Protein AF-A0A834SBV9-F1 (afdb_monomer_lite)

pLDDT: mean 75.1, std 13.56, range [33.91, 93.62]

Foldseek 3Di:
DDDPDDDFDWDWPDPDDPPIDIDTDDDPDPPDDPPPCPPVVVVVVVVVVVVVVVVVVVVVCVVFFQADPPPPDDDVVCVVVVVSVQRHGFTPVVLVVLLDQAACDDDPVDPHDHDVVLNVVLVVLLVVLVCVQVCQPPPDDQVNQQVVPDPDPVDGDDDGDHRDDDPVVSVVVSSVVSSVVSNVVVLPDDDDGDHGDDPDD

Organism: NCBI:txid45151

Structure (mmCIF, N/CA/C/O backbone):
data_AF-A0A834SBV9-F1
#
_entry.id   AF-A0A834SBV9-F1
#
loop_
_atom_site.group_PDB
_atom_site.id
_atom_site.type_symbol
_atom_site.label_atom_id
_atom_site.label_alt_id
_atom_site.label_comp_id
_atom_site.label_asym_id
_atom_site.label_entity_id
_atom_site.label_seq_id
_atom_site.pdbx_PDB_ins_code
_atom_site.Cartn_x
_atom_site.Cartn_y
_atom_site.Cartn_z
_atom_site.occupancy
_atom_site.B_iso_or_equiv
_atom_site.auth_seq_id
_atom_site.auth_comp_id
_atom_site.auth_asym_id
_atom_site.auth_atom_id
_atom_site.pdbx_PDB_model_num
ATOM 1 N N . MET A 1 1 ? 62.777 20.280 -74.387 1.00 42.94 1 MET A N 1
ATOM 2 C CA . MET A 1 1 ? 62.418 21.458 -73.569 1.00 42.94 1 MET A CA 1
ATOM 3 C C . MET A 1 1 ? 61.405 21.004 -72.540 1.00 42.94 1 MET A C 1
ATOM 5 O O . MET A 1 1 ? 60.276 20.708 -72.912 1.00 42.94 1 MET A O 1
ATOM 9 N N . GLU A 1 2 ? 61.820 20.873 -71.286 1.00 49.94 2 GLU A N 1
ATOM 10 C CA . GLU A 1 2 ? 60.914 20.501 -70.199 1.00 49.94 2 GLU A CA 1
ATOM 11 C C . GLU A 1 2 ? 60.087 21.721 -69.785 1.00 49.94 2 GLU A C 1
ATOM 13 O O . GLU A 1 2 ? 60.602 22.833 -69.662 1.00 49.94 2 GLU A O 1
ATOM 18 N N . LYS A 1 3 ? 58.777 21.529 -69.627 1.00 53.00 3 LYS A N 1
ATOM 19 C CA . LYS A 1 3 ? 57.861 22.601 -69.238 1.00 53.00 3 LYS A CA 1
ATOM 20 C C . LYS A 1 3 ? 57.946 22.798 -67.727 1.00 53.00 3 LYS A C 1
ATOM 22 O O . LYS A 1 3 ? 57.478 21.952 -66.976 1.00 53.00 3 LYS A O 1
ATOM 27 N N . GLY A 1 4 ? 58.501 23.929 -67.292 1.00 61.34 4 GLY A N 1
ATOM 28 C CA . GLY A 1 4 ? 58.656 24.299 -65.877 1.00 61.34 4 GLY A CA 1
ATOM 29 C C . GLY A 1 4 ? 57.354 24.659 -65.146 1.00 61.34 4 GLY A C 1
ATOM 30 O O . GLY A 1 4 ? 57.348 25.595 -64.354 1.00 61.34 4 GLY A O 1
ATOM 31 N N . TYR A 1 5 ? 56.242 23.976 -65.432 1.00 73.81 5 TYR A N 1
ATOM 32 C CA . TYR A 1 5 ? 54.956 24.175 -64.764 1.00 73.81 5 TYR A CA 1
ATOM 33 C C . TYR A 1 5 ? 54.197 22.849 -64.612 1.00 73.81 5 TYR A C 1
ATOM 35 O O . TYR A 1 5 ? 54.177 22.018 -65.520 1.00 73.81 5 TYR A O 1
ATOM 43 N N . ARG A 1 6 ? 53.541 22.662 -63.461 1.00 72.44 6 ARG A N 1
ATOM 44 C CA . ARG A 1 6 ? 52.694 21.498 -63.163 1.00 72.44 6 ARG A CA 1
ATOM 45 C C . ARG A 1 6 ? 51.227 21.865 -63.390 1.00 72.44 6 ARG A C 1
ATOM 47 O O . ARG A 1 6 ? 50.738 22.812 -62.782 1.00 72.44 6 ARG A O 1
ATOM 54 N N . LEU A 1 7 ? 50.526 21.110 -64.234 1.00 74.62 7 LEU A N 1
ATOM 55 C CA . LEU A 1 7 ? 49.063 21.173 -64.313 1.00 74.62 7 LEU A CA 1
ATOM 56 C C . LEU A 1 7 ? 48.455 20.550 -63.050 1.00 74.62 7 LEU A C 1
ATOM 58 O O . LEU A 1 7 ? 48.886 19.485 -62.606 1.00 74.62 7 LEU A O 1
ATOM 62 N N . VAL A 1 8 ? 47.469 21.232 -62.472 1.00 78.88 8 VAL A N 1
ATOM 63 C CA . VAL A 1 8 ? 46.745 20.817 -61.266 1.00 78.88 8 VAL A CA 1
ATOM 64 C C . VAL A 1 8 ? 45.257 21.119 -61.438 1.00 78.88 8 VAL A C 1
ATOM 66 O O . VAL A 1 8 ? 44.897 22.120 -62.059 1.00 78.88 8 VAL A O 1
ATOM 69 N N . HIS A 1 9 ? 44.395 20.267 -60.886 1.00 78.62 9 HIS A N 1
ATOM 70 C CA . HIS A 1 9 ? 42.965 20.551 -60.788 1.00 78.62 9 HIS A CA 1
ATOM 71 C C . HIS A 1 9 ? 42.714 21.410 -59.547 1.00 78.62 9 HIS A C 1
ATOM 73 O O . HIS A 1 9 ? 43.270 21.143 -58.483 1.00 78.62 9 HIS A O 1
ATOM 79 N N . CYS A 1 10 ? 41.884 22.444 -59.679 1.00 80.69 10 CYS A N 1
ATOM 80 C CA . CYS A 1 10 ? 41.578 23.379 -58.600 1.00 80.69 10 CYS A CA 1
ATOM 81 C C . CYS A 1 10 ? 40.072 23.612 -58.494 1.00 80.69 10 CYS A C 1
ATOM 83 O O . CYS A 1 10 ? 39.385 23.729 -59.509 1.00 80.69 10 CYS A O 1
ATOM 85 N N . GLN 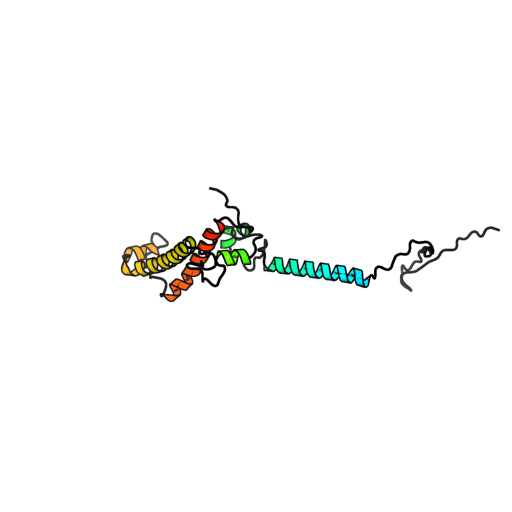A 1 11 ? 39.578 23.765 -57.268 1.00 80.00 11 GLN A N 1
ATOM 86 C CA . GLN A 1 11 ? 38.191 24.134 -56.983 1.00 80.00 11 GLN A CA 1
ATOM 87 C C . GLN A 1 11 ? 38.154 25.331 -56.023 1.00 80.00 11 GLN A C 1
ATOM 89 O O . GLN A 1 11 ? 39.165 25.713 -55.430 1.00 80.00 11 GLN A O 1
ATOM 94 N N . ARG A 1 12 ? 36.986 25.970 -55.906 1.00 80.31 12 ARG A N 1
ATOM 95 C CA . ARG A 1 12 ? 36.752 27.131 -55.043 1.00 80.31 12 ARG A CA 1
ATOM 96 C C . ARG A 1 12 ? 35.377 27.016 -54.393 1.00 80.31 12 ARG A C 1
ATOM 98 O O . ARG A 1 12 ? 34.381 26.908 -55.098 1.00 80.31 12 ARG A O 1
ATOM 105 N N . LEU A 1 13 ? 35.336 27.082 -53.061 1.00 70.56 13 LEU A N 1
ATOM 106 C CA . LEU A 1 13 ? 34.114 26.899 -52.262 1.00 70.56 13 LEU A CA 1
ATOM 107 C C . LEU A 1 13 ? 33.115 28.063 -52.377 1.00 70.56 13 LEU A C 1
ATOM 109 O O . LEU A 1 13 ? 31.910 27.845 -52.315 1.00 70.56 13 LEU A O 1
ATOM 113 N N . PHE A 1 14 ? 33.595 29.297 -52.564 1.00 75.12 14 PHE A N 1
ATOM 114 C CA . PHE A 1 14 ? 32.750 30.496 -52.612 1.00 75.12 14 PHE A CA 1
ATOM 115 C C . PHE A 1 14 ? 32.987 31.296 -53.898 1.00 75.12 14 PHE A C 1
ATOM 117 O O . PHE A 1 14 ? 34.112 31.708 -54.181 1.00 75.12 14 PHE A O 1
ATOM 124 N N . GLY A 1 15 ? 31.923 31.548 -54.669 1.00 68.19 15 GLY A N 1
ATOM 125 C CA . GLY A 1 15 ? 32.014 32.188 -55.989 1.00 68.19 15 GLY A CA 1
ATOM 126 C C . GLY A 1 15 ? 32.549 33.629 -55.979 1.00 68.19 15 GLY A C 1
ATOM 127 O O . GLY A 1 15 ? 33.299 34.006 -56.883 1.00 68.19 15 GLY A O 1
ATOM 128 N N . SER A 1 16 ? 32.209 34.425 -54.960 1.00 61.00 16 SER A N 1
ATOM 129 C CA . SER A 1 16 ? 32.684 35.812 -54.814 1.00 61.00 16 SER A CA 1
ATOM 130 C C . SER A 1 16 ? 32.455 36.379 -53.402 1.00 61.00 16 SER A C 1
ATOM 132 O O . SER A 1 16 ? 31.452 37.034 -53.132 1.00 61.00 16 SER A O 1
ATOM 134 N N . ARG A 1 17 ? 33.411 36.171 -52.485 1.00 66.69 17 ARG A N 1
ATOM 135 C CA . ARG A 1 17 ? 33.539 36.931 -51.221 1.00 66.69 17 ARG A CA 1
ATOM 136 C C . ARG A 1 17 ? 35.013 37.084 -50.839 1.00 66.69 17 ARG A C 1
ATOM 138 O O . ARG A 1 17 ? 35.860 36.328 -51.315 1.00 66.69 17 ARG A O 1
ATOM 145 N N . HIS A 1 18 ? 35.316 38.060 -49.982 1.00 61.50 18 HIS A N 1
ATOM 146 C CA . HIS A 1 18 ? 36.656 38.228 -49.414 1.00 61.50 18 HIS A CA 1
ATOM 147 C C . HIS A 1 18 ? 37.067 36.938 -48.681 1.00 61.50 18 HIS A C 1
ATOM 149 O O . HIS A 1 18 ? 36.269 36.386 -47.927 1.00 61.50 18 HIS A O 1
ATOM 155 N N . GLY A 1 19 ? 38.270 36.427 -48.957 1.00 66.19 19 GLY A N 1
ATOM 156 C CA . GLY A 1 19 ? 38.726 35.117 -48.474 1.00 66.19 19 GLY A CA 1
ATOM 157 C C . GLY A 1 19 ? 38.455 33.924 -49.406 1.00 66.19 19 GLY A C 1
ATOM 158 O O . GLY A 1 19 ? 38.874 32.818 -49.079 1.00 66.19 19 GLY A O 1
ATOM 159 N N . SER A 1 20 ? 37.821 34.092 -50.579 1.00 75.75 20 SER A N 1
ATOM 160 C CA . SER A 1 20 ? 37.733 32.986 -51.550 1.00 75.75 20 SER A CA 1
ATOM 161 C C . SER A 1 20 ? 39.110 32.676 -52.148 1.00 75.75 20 SER A C 1
ATOM 163 O O . SER A 1 20 ? 39.666 33.506 -52.869 1.00 75.75 20 SER A O 1
ATOM 165 N N . GLN A 1 21 ? 39.631 31.477 -51.899 1.00 76.44 21 GLN A N 1
ATOM 166 C CA . GLN A 1 21 ? 40.878 30.979 -52.483 1.00 76.44 21 GLN A CA 1
ATOM 167 C C . GLN A 1 21 ? 40.620 29.698 -53.285 1.00 76.44 21 GLN A C 1
ATOM 169 O O . GLN A 1 21 ? 39.645 28.982 -53.041 1.00 76.44 21 GLN A O 1
ATOM 174 N N . TYR A 1 22 ? 41.485 29.435 -54.264 1.00 81.94 22 TYR A N 1
ATOM 175 C CA . TYR A 1 22 ? 41.537 28.150 -54.955 1.00 81.94 22 TYR A CA 1
ATOM 176 C C . TYR A 1 22 ? 42.427 27.198 -54.164 1.00 81.94 22 TYR A C 1
ATOM 178 O O . TYR A 1 22 ? 43.517 27.585 -53.745 1.00 81.94 22 TYR A O 1
ATOM 186 N N . PHE A 1 23 ? 41.985 25.956 -54.006 1.00 82.69 23 PHE A N 1
ATOM 187 C CA . PHE A 1 23 ? 42.803 24.870 -53.475 1.00 82.69 23 PHE A CA 1
ATOM 188 C C . PHE A 1 23 ? 42.901 23.753 -54.510 1.00 82.69 23 PHE A C 1
ATOM 190 O O . PHE A 1 23 ? 42.002 23.569 -55.337 1.00 82.69 23 PHE A O 1
ATOM 197 N N . GLN A 1 24 ? 44.022 23.035 -54.473 1.00 82.75 24 GLN A N 1
ATOM 198 C CA . GLN A 1 24 ? 44.257 21.894 -55.342 1.00 82.75 24 GLN A CA 1
ATOM 199 C C . GLN A 1 24 ? 43.367 20.725 -54.909 1.00 82.75 24 GLN A C 1
ATOM 201 O O . GLN A 1 24 ? 43.323 20.374 -53.732 1.00 82.75 24 GLN A O 1
ATOM 206 N N . VAL A 1 25 ? 42.699 20.110 -55.878 1.00 80.62 25 VAL A N 1
ATOM 207 C CA . VAL A 1 25 ? 41.914 18.886 -55.706 1.00 80.62 25 VAL A CA 1
ATOM 208 C C . VAL A 1 25 ? 42.633 17.771 -56.461 1.00 80.62 25 VAL A C 1
ATOM 210 O O . VAL A 1 25 ? 43.198 18.005 -57.533 1.00 80.62 25 VAL A O 1
ATOM 213 N N . GLN A 1 26 ? 42.664 16.568 -55.895 1.00 76.44 26 GLN A N 1
ATOM 214 C CA . GLN A 1 26 ? 43.113 15.392 -56.639 1.00 76.44 26 GLN A CA 1
ATOM 215 C C . GLN A 1 26 ? 42.034 15.035 -57.677 1.00 76.44 26 GLN A C 1
ATOM 217 O O . GLN A 1 26 ? 40.848 15.125 -57.351 1.00 76.44 26 GLN A O 1
ATOM 222 N N . PRO A 1 27 ? 42.393 14.675 -58.923 1.00 66.31 27 PRO A N 1
ATOM 223 C CA . PRO A 1 27 ? 41.423 14.037 -59.805 1.00 66.31 27 PRO A CA 1
ATOM 224 C C . PRO A 1 27 ? 40.925 12.745 -59.130 1.00 66.31 27 PRO A C 1
ATOM 226 O O . PRO A 1 27 ? 41.691 12.141 -58.376 1.00 66.31 27 PRO A O 1
ATOM 229 N N . PRO A 1 28 ? 39.671 12.321 -59.356 1.00 59.66 28 PRO A N 1
ATOM 230 C CA . PRO A 1 28 ? 39.250 10.992 -58.932 1.00 59.66 28 PRO A CA 1
ATOM 231 C C . PRO A 1 28 ? 40.127 9.954 -59.644 1.00 59.66 28 PRO A C 1
ATOM 233 O O . PRO A 1 28 ? 40.214 9.976 -60.872 1.00 59.66 28 PRO A O 1
ATOM 236 N N . ASP A 1 29 ? 40.792 9.082 -58.884 1.00 54.03 29 ASP A N 1
ATOM 237 C CA . ASP A 1 29 ? 41.472 7.915 -59.451 1.00 54.03 29 ASP A CA 1
ATOM 238 C C . ASP A 1 29 ? 40.415 6.997 -60.079 1.00 54.03 29 ASP A C 1
ATOM 240 O O . ASP A 1 29 ? 39.491 6.557 -59.392 1.00 54.03 29 ASP A O 1
ATOM 244 N N . GLU A 1 30 ? 40.563 6.679 -61.368 1.00 53.78 30 GLU A N 1
ATOM 245 C CA . GLU A 1 30 ? 39.695 5.707 -62.055 1.00 53.78 30 GLU A CA 1
ATOM 246 C C . GLU A 1 30 ? 39.916 4.262 -61.550 1.00 53.78 30 GLU A C 1
ATOM 248 O O . GLU A 1 30 ? 39.075 3.403 -61.793 1.00 53.78 30 GLU A O 1
ATOM 253 N N . ASP A 1 31 ? 40.993 4.022 -60.787 1.00 52.06 31 ASP A N 1
ATOM 254 C CA . ASP A 1 31 ? 41.358 2.744 -60.147 1.00 52.06 31 ASP A CA 1
ATOM 255 C C . ASP A 1 31 ? 41.267 2.784 -58.599 1.00 52.06 31 ASP A C 1
ATOM 257 O O . ASP A 1 31 ? 41.906 1.999 -57.891 1.00 52.06 31 ASP A O 1
ATOM 261 N N . GLY A 1 32 ? 40.468 3.695 -58.030 1.00 50.03 32 GLY A N 1
ATOM 262 C CA . GLY A 1 32 ? 40.044 3.565 -56.631 1.00 50.03 32 GLY A CA 1
ATOM 263 C C . GLY A 1 32 ? 39.156 2.321 -56.451 1.00 50.03 32 GLY A C 1
ATOM 264 O O . GLY A 1 32 ? 38.391 2.002 -57.362 1.00 50.03 32 GLY A O 1
ATOM 265 N N . PRO A 1 33 ? 39.202 1.603 -55.307 1.00 46.59 33 PRO A N 1
ATOM 266 C CA . PRO A 1 33 ? 38.270 0.505 -55.073 1.00 46.59 33 PRO A CA 1
ATOM 267 C C . PRO A 1 33 ? 36.847 1.052 -55.151 1.00 46.59 33 PRO A C 1
ATOM 269 O O . PRO A 1 33 ? 36.522 1.992 -54.422 1.00 46.59 33 PRO A O 1
ATOM 272 N N . ASP A 1 34 ? 36.037 0.472 -56.042 1.00 42.84 34 ASP A N 1
ATOM 273 C CA . ASP A 1 34 ? 34.656 0.884 -56.282 1.00 42.84 34 ASP A CA 1
ATOM 274 C C . ASP A 1 34 ? 33.936 1.007 -54.938 1.00 42.84 34 ASP A C 1
ATOM 276 O O . ASP A 1 34 ? 33.729 0.015 -54.225 1.00 42.84 34 ASP A O 1
ATOM 280 N N . VAL A 1 35 ? 33.632 2.249 -54.546 1.00 46.06 35 VAL A N 1
ATOM 281 C CA . VAL A 1 35 ? 32.869 2.526 -53.334 1.00 46.06 35 VAL A CA 1
ATOM 282 C C . VAL A 1 35 ? 31.447 2.145 -53.678 1.00 46.06 35 VAL A C 1
ATOM 284 O O . VAL A 1 35 ? 30.651 2.997 -54.074 1.00 46.06 35 VAL A O 1
ATOM 287 N N . VAL A 1 36 ? 31.172 0.841 -53.545 1.00 46.59 36 VAL A N 1
ATOM 288 C CA . VAL A 1 36 ? 29.853 0.237 -53.705 1.00 46.59 36 VAL A CA 1
ATOM 289 C C . VAL A 1 36 ? 28.869 1.193 -53.050 1.00 46.59 36 VAL A C 1
ATOM 291 O O . VAL A 1 36 ? 28.999 1.421 -51.840 1.00 46.59 36 VAL A O 1
ATOM 294 N N . PRO A 1 37 ? 27.926 1.781 -53.809 1.00 45.34 37 PRO A N 1
ATOM 295 C CA . PRO A 1 37 ? 26.945 2.679 -53.240 1.00 45.34 37 PRO A CA 1
ATOM 296 C C . PRO A 1 37 ? 26.017 1.867 -52.338 1.00 45.34 37 PRO A C 1
ATOM 298 O O . PRO A 1 37 ? 24.939 1.434 -52.738 1.00 45.34 37 PRO A O 1
ATOM 301 N N . VAL A 1 38 ? 26.447 1.656 -51.091 1.00 55.53 38 VAL A N 1
ATOM 302 C CA . VAL A 1 38 ? 25.540 1.439 -49.975 1.00 55.53 38 VAL A CA 1
ATOM 303 C C . VAL A 1 38 ? 24.660 2.670 -50.004 1.00 55.53 38 VAL A C 1
ATOM 305 O O . VAL A 1 38 ? 25.137 3.765 -49.699 1.00 55.53 38 VAL A O 1
ATOM 308 N N . ASP A 1 39 ? 23.429 2.493 -50.484 1.00 62.41 39 ASP A N 1
ATOM 309 C CA . ASP A 1 39 ? 22.482 3.580 -50.671 1.00 62.41 39 ASP A CA 1
ATOM 310 C C . ASP A 1 39 ? 22.439 4.390 -49.377 1.00 62.41 39 ASP A C 1
ATOM 312 O O . ASP A 1 39 ? 21.986 3.910 -48.333 1.00 62.41 39 ASP A O 1
ATOM 316 N N . GLY A 1 40 ? 22.987 5.606 -49.443 1.00 57.06 40 GLY A N 1
ATOM 317 C CA . GLY A 1 40 ? 23.152 6.444 -48.269 1.00 57.06 40 GLY A CA 1
ATOM 318 C C . GLY A 1 40 ? 21.803 6.690 -47.611 1.00 57.06 40 GLY A C 1
ATOM 319 O O . GLY A 1 40 ? 21.718 6.675 -46.388 1.00 57.06 40 GLY A O 1
ATOM 320 N N . ALA A 1 41 ? 20.734 6.823 -48.404 1.00 57.66 41 ALA A N 1
ATOM 321 C CA . ALA A 1 41 ? 19.385 6.975 -47.882 1.00 57.66 41 ALA A CA 1
ATOM 322 C C . ALA A 1 41 ? 18.928 5.722 -47.117 1.00 57.66 41 ALA A C 1
ATOM 324 O O . ALA A 1 41 ? 18.372 5.861 -46.030 1.00 57.66 41 ALA A O 1
ATOM 325 N N . ALA A 1 42 ? 19.215 4.515 -47.613 1.00 65.81 42 ALA A N 1
ATOM 326 C CA . ALA A 1 42 ? 18.898 3.266 -46.919 1.00 65.81 42 ALA A CA 1
ATOM 327 C C . ALA A 1 42 ? 19.713 3.081 -45.623 1.00 65.81 42 ALA A C 1
ATOM 329 O O . ALA A 1 42 ? 19.152 2.687 -44.600 1.00 65.81 42 ALA A O 1
ATOM 330 N N . ALA A 1 43 ? 21.008 3.413 -45.628 1.00 61.34 43 ALA A N 1
ATOM 331 C CA . ALA A 1 43 ? 21.844 3.372 -44.425 1.00 61.34 43 ALA A CA 1
ATOM 332 C C . ALA A 1 43 ? 21.382 4.397 -43.371 1.00 61.34 43 ALA A C 1
ATOM 334 O O . ALA A 1 43 ? 21.204 4.049 -42.202 1.00 61.34 43 ALA A O 1
ATOM 335 N N . TRP A 1 44 ? 21.109 5.641 -43.780 1.00 47.97 44 TRP A N 1
ATOM 336 C CA . TRP A 1 44 ? 20.564 6.673 -42.893 1.00 47.97 44 TRP A CA 1
ATOM 337 C C . TRP A 1 44 ? 19.152 6.334 -42.394 1.00 47.97 44 TRP A C 1
ATOM 339 O O . TRP A 1 44 ? 18.844 6.621 -41.239 1.00 47.97 44 TRP A O 1
ATOM 349 N N . ALA A 1 45 ? 18.316 5.675 -43.203 1.00 65.75 45 ALA A N 1
ATOM 350 C CA . ALA A 1 45 ? 17.001 5.196 -42.780 1.00 65.75 45 ALA A CA 1
ATOM 351 C C . ALA A 1 45 ? 17.104 4.099 -41.708 1.00 65.75 45 ALA A C 1
ATOM 353 O O . ALA A 1 45 ? 16.410 4.179 -40.699 1.00 65.75 45 ALA A O 1
ATOM 354 N N . GLN A 1 46 ? 18.007 3.124 -41.870 1.00 68.19 46 GLN A N 1
ATOM 355 C CA . GLN A 1 46 ? 18.239 2.076 -40.865 1.00 68.19 46 GLN A CA 1
ATOM 356 C C . GLN A 1 46 ? 18.769 2.653 -39.545 1.00 68.19 46 GLN A C 1
ATOM 358 O O . GLN A 1 46 ? 18.278 2.286 -38.477 1.00 68.19 46 GLN A O 1
ATOM 363 N N . VAL A 1 47 ? 19.720 3.593 -39.604 1.00 65.12 47 VAL A N 1
ATOM 364 C CA . VAL A 1 47 ? 20.212 4.314 -38.415 1.00 65.12 47 VAL A CA 1
ATOM 365 C C . VAL A 1 47 ? 19.082 5.117 -37.762 1.00 65.12 47 VAL A C 1
ATOM 367 O O . VAL A 1 47 ? 18.917 5.059 -36.545 1.00 65.12 47 VAL A O 1
ATOM 370 N N . GLY A 1 48 ? 18.260 5.811 -38.554 1.00 58.25 48 GLY A N 1
ATOM 371 C CA . GLY A 1 48 ? 17.096 6.552 -38.071 1.00 58.25 48 GLY A CA 1
ATOM 372 C C . GLY A 1 48 ? 16.052 5.662 -37.390 1.00 58.25 48 GLY A C 1
ATOM 373 O O . GLY A 1 48 ? 15.546 6.020 -36.331 1.00 58.25 48 GLY A O 1
ATOM 374 N N . GLU A 1 49 ? 15.769 4.479 -37.940 1.00 74.12 49 GLU A N 1
ATOM 375 C CA . GLU A 1 49 ? 14.819 3.521 -37.366 1.00 74.12 49 GLU A CA 1
ATOM 376 C C . GLU A 1 49 ? 15.348 2.883 -36.071 1.00 74.12 49 GLU A C 1
ATOM 378 O O . GLU A 1 49 ? 14.612 2.770 -35.090 1.00 74.12 49 GLU A O 1
ATOM 383 N N . GLN A 1 50 ? 16.633 2.512 -36.027 1.00 69.50 50 GLN A N 1
ATOM 384 C CA . GLN A 1 50 ? 17.286 2.023 -34.806 1.00 69.50 50 GLN A CA 1
ATOM 385 C C . GLN A 1 50 ? 17.291 3.091 -33.709 1.00 69.50 50 GLN A C 1
ATOM 387 O O . GLN A 1 50 ? 16.983 2.796 -32.556 1.00 69.50 50 GLN A O 1
ATOM 392 N N . MET A 1 51 ? 17.584 4.340 -34.073 1.00 56.47 51 MET A N 1
ATOM 393 C CA . MET A 1 51 ? 17.577 5.469 -33.152 1.00 56.47 51 MET A CA 1
ATOM 394 C C . MET A 1 51 ? 16.155 5.779 -32.667 1.00 56.47 51 MET A C 1
ATOM 396 O O . MET A 1 51 ? 15.964 5.972 -31.473 1.00 56.47 51 MET A O 1
ATOM 400 N N . ALA A 1 52 ? 15.138 5.732 -33.534 1.00 66.25 52 ALA A N 1
ATOM 401 C CA . ALA A 1 52 ? 13.735 5.883 -33.143 1.00 66.25 52 ALA A CA 1
ATOM 402 C C . ALA A 1 52 ? 13.264 4.772 -32.186 1.00 66.25 52 ALA A C 1
ATOM 404 O O . ALA A 1 52 ? 12.591 5.067 -31.201 1.00 66.25 52 ALA A O 1
ATOM 405 N N . LYS A 1 53 ? 13.660 3.514 -32.424 1.00 74.44 53 LYS A N 1
ATOM 406 C CA . LYS A 1 53 ? 13.407 2.389 -31.506 1.00 74.44 53 LYS A CA 1
ATOM 407 C C . LYS A 1 53 ? 14.099 2.596 -30.157 1.00 74.44 53 LYS A C 1
ATOM 409 O O . LYS A 1 53 ? 13.447 2.493 -29.124 1.00 74.44 53 LYS A O 1
ATOM 414 N N . ALA A 1 54 ? 15.374 2.987 -30.159 1.00 65.44 54 ALA A N 1
ATOM 415 C CA . ALA A 1 54 ? 16.108 3.308 -28.936 1.00 65.44 54 ALA A CA 1
ATOM 416 C C . ALA A 1 54 ? 15.464 4.470 -28.157 1.00 65.44 54 ALA A C 1
ATOM 418 O O . ALA A 1 54 ? 15.336 4.380 -26.940 1.00 65.44 54 ALA A O 1
ATOM 419 N N . TRP A 1 55 ? 14.993 5.521 -28.837 1.00 52.66 55 TRP A N 1
ATOM 420 C CA . TRP A 1 55 ? 14.246 6.617 -28.210 1.00 52.66 55 TRP A CA 1
ATOM 421 C C . TRP A 1 55 ? 12.906 6.155 -27.631 1.00 52.66 55 TRP A C 1
ATOM 423 O O . TRP A 1 55 ? 12.589 6.529 -26.509 1.00 52.66 55 TRP A O 1
ATOM 433 N N . GLN A 1 56 ? 12.146 5.306 -28.331 1.00 68.31 56 GLN A N 1
ATOM 434 C CA . GLN A 1 56 ? 10.905 4.723 -27.802 1.00 68.31 56 GLN A CA 1
ATOM 435 C C . GLN A 1 56 ? 11.149 3.823 -26.583 1.00 68.31 56 GLN A C 1
ATOM 437 O O . GLN A 1 56 ? 10.334 3.815 -25.664 1.00 68.31 56 GLN A O 1
ATOM 442 N N . ASP A 1 57 ? 12.256 3.082 -26.550 1.00 69.94 57 ASP A N 1
ATOM 443 C CA . ASP A 1 57 ? 12.631 2.260 -25.398 1.00 69.94 57 ASP A CA 1
ATOM 444 C C . ASP A 1 57 ? 13.150 3.109 -24.224 1.00 69.94 57 ASP A C 1
ATOM 446 O O . ASP A 1 57 ? 12.867 2.779 -23.074 1.00 69.94 57 ASP A O 1
ATOM 450 N N . ILE A 1 58 ? 13.855 4.218 -24.483 1.00 61.25 58 ILE A N 1
ATOM 451 C CA . ILE A 1 58 ? 14.248 5.204 -23.460 1.00 61.25 58 ILE A CA 1
ATOM 452 C C . ILE A 1 58 ? 13.010 5.892 -22.876 1.00 61.25 58 ILE A C 1
ATOM 454 O O . ILE A 1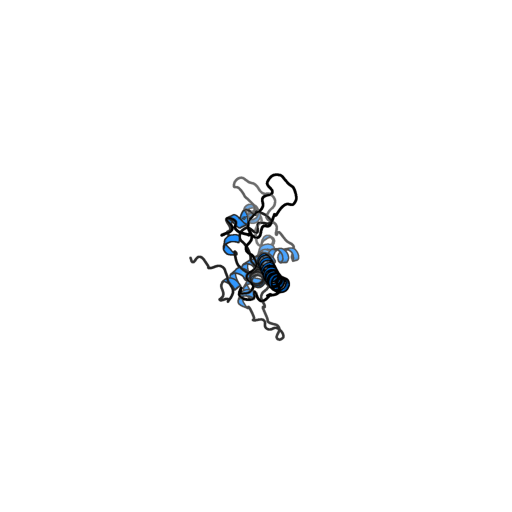 58 ? 12.879 5.950 -21.659 1.00 61.25 58 ILE A O 1
ATOM 458 N N . GLU A 1 59 ? 12.088 6.352 -23.721 1.00 58.91 59 GLU A N 1
ATOM 459 C CA . GLU A 1 59 ? 10.837 6.998 -23.313 1.00 58.91 59 GLU A CA 1
ATOM 460 C C . GLU A 1 59 ? 9.962 6.029 -22.503 1.00 58.91 59 GLU A C 1
ATOM 462 O O . GLU A 1 59 ? 9.488 6.363 -21.420 1.00 58.91 59 GLU A O 1
ATOM 467 N N . ARG A 1 60 ? 9.837 4.773 -22.956 1.00 65.94 60 ARG A N 1
ATOM 468 C CA . ARG A 1 60 ? 9.142 3.722 -22.202 1.00 65.94 60 ARG A CA 1
ATOM 469 C C . ARG A 1 60 ? 9.793 3.490 -20.841 1.00 65.94 60 ARG A C 1
ATOM 471 O O . ARG A 1 60 ? 9.077 3.471 -19.852 1.00 65.94 60 ARG A O 1
ATOM 478 N N . ARG A 1 61 ? 11.123 3.371 -20.766 1.00 59.59 61 ARG A N 1
ATOM 479 C CA . ARG A 1 61 ? 11.856 3.211 -19.493 1.00 59.59 61 ARG A CA 1
ATOM 480 C C . ARG A 1 61 ? 11.756 4.441 -18.591 1.00 59.59 61 ARG A C 1
ATOM 482 O O . ARG A 1 61 ? 11.723 4.289 -17.380 1.00 59.59 61 ARG A O 1
ATOM 489 N N . ALA A 1 62 ? 11.676 5.651 -19.138 1.00 58.53 62 ALA A N 1
ATOM 490 C CA . ALA A 1 62 ? 11.395 6.854 -18.353 1.00 58.53 62 ALA A CA 1
ATOM 491 C C . ALA A 1 62 ? 9.974 6.834 -17.762 1.00 58.53 62 ALA A C 1
ATOM 493 O O . ALA A 1 62 ? 9.758 7.329 -16.662 1.00 58.53 62 ALA A O 1
ATOM 494 N N . GLN A 1 63 ? 9.017 6.211 -18.456 1.00 61.91 63 GLN A N 1
ATOM 495 C CA . GLN A 1 63 ? 7.633 6.072 -18.000 1.00 61.91 63 GLN A CA 1
ATOM 496 C C . GLN A 1 63 ? 7.386 4.835 -17.111 1.00 61.91 63 GLN A C 1
ATOM 498 O O . GLN A 1 63 ? 6.457 4.867 -16.298 1.00 61.91 63 GLN A O 1
ATOM 503 N N . THR A 1 64 ? 8.179 3.758 -17.231 1.00 64.88 64 THR A N 1
ATOM 504 C CA . THR A 1 64 ? 8.026 2.512 -16.449 1.00 64.88 64 THR A CA 1
ATOM 505 C C . THR A 1 64 ? 9.010 2.371 -15.294 1.00 64.88 64 THR A C 1
ATOM 507 O O . THR A 1 64 ? 8.617 1.827 -14.268 1.00 64.88 64 THR A O 1
ATOM 510 N N . THR A 1 65 ? 10.242 2.864 -15.397 1.00 70.75 65 THR A N 1
ATOM 511 C CA . THR A 1 65 ? 11.283 2.694 -14.373 1.00 70.75 65 THR A CA 1
ATOM 512 C C . THR A 1 65 ? 11.396 3.945 -13.498 1.00 70.75 65 THR A C 1
ATOM 514 O O . THR A 1 65 ? 11.520 5.052 -14.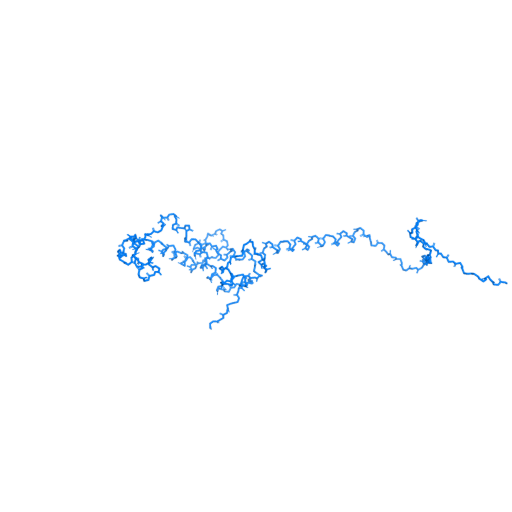015 1.00 70.75 65 THR A O 1
ATOM 517 N N . ILE A 1 66 ? 11.429 3.802 -12.168 1.00 66.44 66 ILE A N 1
ATOM 518 C CA . ILE A 1 66 ? 11.655 4.951 -11.266 1.00 66.44 66 ILE A CA 1
ATOM 519 C C . ILE A 1 66 ? 13.096 5.461 -11.410 1.00 66.44 66 ILE A C 1
ATOM 521 O O . ILE A 1 66 ? 14.047 4.728 -11.117 1.00 66.44 66 ILE A O 1
ATOM 525 N N . GLN A 1 67 ? 13.259 6.723 -11.817 1.00 64.06 67 GLN A N 1
ATOM 526 C CA . GLN A 1 67 ? 14.566 7.363 -11.996 1.00 64.06 67 GLN A CA 1
ATOM 527 C C . GLN A 1 67 ? 14.934 8.320 -10.854 1.00 64.06 67 GLN A C 1
ATOM 529 O O . GLN A 1 67 ? 14.085 8.869 -10.149 1.00 64.06 67 GLN A O 1
ATOM 534 N N . GLU A 1 68 ? 16.237 8.540 -10.678 1.00 57.19 68 GLU A N 1
ATOM 535 C CA . GLU A 1 68 ? 16.751 9.538 -9.744 1.00 57.19 68 GLU A CA 1
ATOM 536 C C . GLU A 1 68 ? 16.414 10.950 -10.250 1.00 57.19 68 GLU A C 1
ATOM 538 O O . GLU A 1 68 ? 16.834 11.352 -11.331 1.00 57.19 68 GLU A O 1
ATOM 543 N N . GLY A 1 69 ? 15.654 11.711 -9.458 1.00 57.00 69 GLY A N 1
ATOM 544 C CA . GLY A 1 69 ? 15.292 13.093 -9.790 1.00 57.00 69 GLY A CA 1
ATOM 545 C C . GLY A 1 69 ? 13.895 13.293 -10.381 1.00 57.00 69 GLY A C 1
ATOM 546 O O . GLY A 1 69 ? 13.558 14.434 -10.689 1.00 57.00 69 GLY A O 1
ATOM 547 N N . GLU A 1 70 ? 13.055 12.254 -10.462 1.00 56.19 70 GLU A N 1
ATOM 548 C CA . GLU A 1 70 ? 11.625 12.383 -10.792 1.00 56.19 70 GLU A CA 1
ATOM 549 C C . GLU A 1 70 ? 10.845 13.045 -9.629 1.00 56.19 70 GLU A C 1
ATOM 551 O O . GLU A 1 70 ? 10.126 12.414 -8.855 1.00 56.19 70 GLU A O 1
ATOM 556 N N . ARG A 1 71 ? 11.087 14.346 -9.449 1.00 55.72 71 ARG A N 1
ATOM 557 C CA . ARG A 1 71 ? 10.615 15.192 -8.347 1.00 55.72 71 ARG A CA 1
ATOM 558 C C . ARG A 1 71 ? 9.516 16.132 -8.842 1.00 55.72 71 ARG A C 1
ATOM 560 O O . ARG A 1 71 ? 9.766 17.325 -8.987 1.00 55.72 71 ARG A O 1
ATOM 567 N N . ASP A 1 72 ? 8.320 15.602 -9.086 1.00 55.94 72 ASP A N 1
ATOM 568 C CA . ASP A 1 72 ? 7.180 16.433 -9.513 1.00 55.94 72 ASP A CA 1
ATOM 569 C C . ASP A 1 72 ? 6.776 17.428 -8.399 1.00 55.94 72 ASP A C 1
ATOM 571 O O . ASP A 1 72 ? 6.551 18.608 -8.649 1.00 55.94 72 ASP A O 1
ATOM 575 N N . GLU A 1 73 ? 6.866 17.001 -7.131 1.00 49.53 73 GLU A N 1
ATOM 576 C CA . GLU A 1 73 ? 6.937 17.897 -5.968 1.00 49.53 73 GLU A CA 1
ATOM 577 C C . GLU A 1 73 ? 7.992 17.407 -4.958 1.00 49.53 73 GLU A C 1
ATOM 579 O O . GLU A 1 73 ? 8.070 16.221 -4.623 1.00 49.53 73 GLU A O 1
ATOM 584 N N . VAL A 1 74 ? 8.811 18.323 -4.421 1.00 50.78 74 VAL A N 1
ATOM 585 C CA . VAL A 1 74 ? 9.814 17.998 -3.388 1.00 50.78 74 VAL A CA 1
ATOM 586 C C . VAL A 1 74 ? 9.123 17.824 -2.036 1.00 50.78 74 VAL A C 1
ATOM 588 O O . VAL A 1 74 ? 9.055 18.752 -1.234 1.00 50.78 74 VAL A O 1
ATOM 591 N N . ASN A 1 75 ? 8.605 16.626 -1.769 1.00 62.44 75 ASN A N 1
ATOM 592 C CA . ASN A 1 75 ? 8.015 16.293 -0.476 1.00 62.44 75 ASN A CA 1
ATOM 593 C C . ASN A 1 75 ? 9.120 16.028 0.579 1.00 62.44 75 ASN A C 1
ATOM 595 O O . ASN A 1 75 ? 9.784 14.987 0.506 1.00 62.44 75 ASN A O 1
ATOM 599 N N . PRO A 1 76 ? 9.285 16.873 1.624 1.00 71.88 76 PRO A N 1
ATOM 600 C CA . PRO A 1 76 ? 10.330 16.697 2.642 1.00 71.88 76 PRO A CA 1
ATOM 601 C C . PRO A 1 76 ? 10.130 15.456 3.527 1.00 71.88 76 PRO A C 1
ATOM 603 O O . PRO A 1 76 ? 10.966 15.135 4.375 1.00 71.88 76 PRO A O 1
ATOM 606 N N . TRP A 1 77 ? 8.994 14.764 3.406 1.00 73.81 77 TRP A N 1
ATOM 607 C CA . TRP A 1 77 ? 8.798 13.444 3.994 1.00 73.81 77 TRP A CA 1
ATOM 608 C C . TRP A 1 77 ? 9.537 12.357 3.204 1.00 73.81 77 TRP A C 1
ATOM 610 O O . TRP A 1 77 ? 10.245 11.569 3.828 1.00 73.81 77 TRP A O 1
ATOM 620 N N . LEU A 1 78 ? 9.459 12.349 1.864 1.00 71.88 78 LEU A N 1
ATOM 621 C CA . LEU A 1 78 ? 10.128 11.350 1.010 1.00 71.88 78 LEU A CA 1
ATOM 622 C C . LEU A 1 78 ? 11.654 11.412 1.138 1.00 71.88 78 LEU A C 1
ATOM 624 O O . LEU A 1 78 ? 12.310 10.374 1.189 1.00 71.88 78 LEU A O 1
ATOM 628 N N . GLU A 1 79 ? 12.216 12.618 1.262 1.00 74.44 79 GLU A N 1
ATOM 629 C CA . GLU A 1 79 ? 13.654 12.800 1.500 1.00 74.44 79 GLU A CA 1
ATOM 630 C C . GLU A 1 79 ? 14.086 12.234 2.864 1.00 74.44 79 GLU A C 1
ATOM 632 O O . GLU A 1 79 ? 15.091 11.533 2.952 1.00 74.44 79 GLU A O 1
ATOM 637 N N . ARG A 1 80 ? 13.310 12.463 3.933 1.00 77.06 80 ARG A N 1
ATOM 638 C CA . ARG A 1 80 ? 13.622 11.934 5.278 1.00 77.06 80 ARG A CA 1
ATOM 639 C C . ARG A 1 80 ? 13.422 10.428 5.406 1.00 77.06 80 ARG A C 1
ATOM 641 O O . ARG A 1 80 ? 14.114 9.794 6.193 1.00 77.06 80 ARG A O 1
ATOM 648 N N . THR A 1 81 ? 12.468 9.870 4.671 1.00 80.31 81 THR A N 1
ATOM 649 C CA . THR A 1 81 ? 12.108 8.446 4.740 1.00 80.31 81 THR A CA 1
ATOM 650 C C . THR A 1 81 ? 12.816 7.588 3.689 1.00 80.31 81 THR A C 1
ATOM 652 O O . THR A 1 81 ? 12.642 6.376 3.692 1.00 80.31 81 THR A O 1
ATOM 655 N N . GLN A 1 82 ? 13.644 8.195 2.827 1.00 81.69 82 GLN A N 1
ATOM 656 C CA . GLN A 1 82 ? 14.542 7.527 1.871 1.00 81.69 82 GLN A CA 1
ATOM 657 C C . GLN A 1 82 ? 13.848 6.590 0.856 1.00 81.69 82 GLN A C 1
ATOM 659 O O . GLN A 1 82 ? 14.515 5.797 0.194 1.00 81.69 82 GLN A O 1
ATOM 664 N N . TRP A 1 83 ? 12.531 6.728 0.653 1.00 78.75 83 TRP A N 1
ATOM 665 C CA . TRP A 1 83 ? 11.772 5.904 -0.300 1.00 78.75 83 TRP A CA 1
ATOM 666 C C . TRP A 1 83 ? 12.251 6.054 -1.745 1.00 78.75 83 TRP A C 1
ATOM 668 O O . TRP A 1 83 ? 12.255 5.074 -2.479 1.00 78.75 83 TRP A O 1
ATOM 678 N N . LEU A 1 84 ? 12.690 7.250 -2.155 1.00 77.44 84 LEU A N 1
ATOM 679 C CA . LEU A 1 84 ? 13.222 7.455 -3.505 1.00 77.44 84 LEU A CA 1
ATOM 680 C C . LEU A 1 84 ? 14.505 6.620 -3.731 1.00 77.44 84 LEU A C 1
ATOM 682 O O . LEU A 1 84 ? 14.453 5.728 -4.573 1.00 77.44 84 LEU A O 1
ATOM 686 N N . PRO A 1 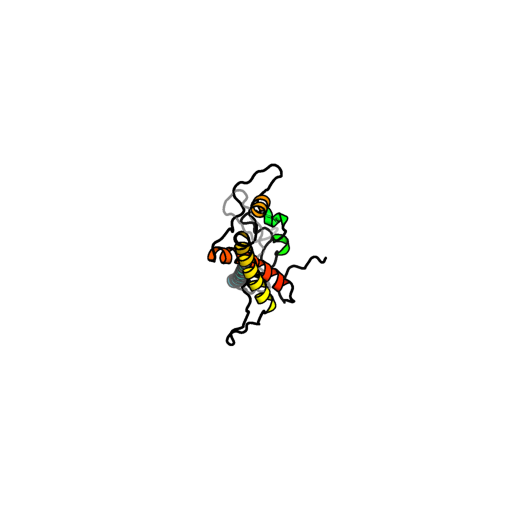85 ? 15.602 6.778 -2.955 1.00 80.50 85 PRO A N 1
ATOM 687 C CA . PRO A 1 85 ? 16.764 5.881 -3.035 1.00 80.50 85 PRO A CA 1
ATOM 688 C C . PRO A 1 85 ? 16.433 4.387 -2.919 1.00 80.50 85 PRO A C 1
ATOM 690 O O . PRO A 1 85 ? 17.053 3.567 -3.591 1.00 80.50 85 PRO A O 1
ATOM 693 N N . TYR A 1 86 ? 15.451 4.033 -2.086 1.00 80.00 86 TYR A N 1
ATOM 694 C CA . TYR A 1 86 ? 15.014 2.653 -1.866 1.00 80.00 86 TYR A CA 1
ATOM 695 C C . TYR A 1 86 ? 14.319 2.030 -3.090 1.00 80.00 86 TYR A C 1
ATOM 697 O O . TYR A 1 86 ? 14.482 0.836 -3.321 1.00 80.00 86 TYR A O 1
ATOM 705 N N . LEU A 1 87 ? 13.587 2.822 -3.884 1.00 80.94 87 LEU A N 1
ATOM 706 C CA . LEU A 1 87 ? 12.820 2.371 -5.055 1.00 80.94 87 LEU A CA 1
ATOM 707 C C . LEU A 1 87 ? 13.508 2.630 -6.415 1.00 80.94 87 LEU A C 1
ATOM 709 O O . LEU A 1 87 ? 12.974 2.242 -7.455 1.00 80.94 87 LEU A O 1
ATOM 713 N N . VAL A 1 88 ? 14.676 3.283 -6.447 1.00 83.31 88 VAL A N 1
ATOM 714 C CA . VAL A 1 88 ? 15.360 3.654 -7.702 1.00 83.31 88 VAL A CA 1
ATOM 715 C C . VAL A 1 88 ? 15.714 2.436 -8.570 1.00 83.31 88 VAL A C 1
ATOM 717 O O . VAL A 1 88 ? 16.360 1.460 -8.161 1.00 83.31 88 VAL A O 1
ATOM 720 N N . GLY A 1 89 ? 15.329 2.527 -9.843 1.00 78.38 89 GLY A N 1
ATOM 721 C CA . GLY A 1 89 ? 15.540 1.488 -10.840 1.00 78.38 89 GLY A CA 1
ATOM 722 C C . GLY A 1 89 ? 14.679 0.243 -10.617 1.00 78.38 89 GLY A C 1
ATOM 723 O O . GLY A 1 89 ? 15.162 -0.850 -10.911 1.00 78.38 89 GLY A O 1
ATOM 724 N N . MET A 1 90 ? 13.486 0.394 -10.040 1.00 82.06 90 MET A N 1
ATOM 725 C CA . MET A 1 90 ? 12.424 -0.619 -10.031 1.00 82.06 90 MET A CA 1
ATOM 726 C C . MET A 1 90 ? 11.383 -0.280 -11.093 1.00 82.06 90 MET A C 1
ATOM 728 O O . MET A 1 90 ? 11.140 0.897 -11.376 1.00 82.06 90 MET A O 1
ATOM 732 N N . GLU A 1 91 ? 10.762 -1.309 -11.660 1.00 84.12 91 GLU A N 1
ATOM 733 C CA . GLU A 1 91 ? 9.685 -1.149 -12.630 1.00 84.12 91 GLU A CA 1
ATOM 734 C C . GLU A 1 91 ? 8.353 -0.905 -11.905 1.00 84.12 91 GLU A C 1
ATOM 736 O O . GLU A 1 91 ? 7.951 -1.640 -11.002 1.00 84.12 91 GLU A O 1
ATOM 741 N N . ARG A 1 92 ? 7.637 0.142 -12.318 1.00 82.88 92 ARG A N 1
ATOM 742 C CA . ARG A 1 92 ? 6.325 0.530 -11.788 1.00 82.88 92 ARG A CA 1
ATOM 743 C C . ARG A 1 92 ? 5.276 -0.587 -11.874 1.00 82.88 92 ARG A C 1
ATOM 745 O O . ARG A 1 92 ? 4.534 -0.709 -10.905 1.00 82.88 92 ARG A O 1
ATOM 752 N N . PRO A 1 93 ? 5.189 -1.410 -12.943 1.00 86.50 93 PRO A N 1
ATOM 753 C CA . PRO A 1 93 ? 4.281 -2.557 -12.967 1.00 86.50 93 PRO A CA 1
ATOM 754 C C . PRO A 1 93 ? 4.506 -3.533 -11.804 1.00 86.50 93 PRO A C 1
ATOM 756 O O . PRO A 1 93 ? 3.539 -3.915 -11.150 1.00 86.50 93 PRO A O 1
ATOM 759 N N . ASP A 1 94 ? 5.763 -3.860 -11.485 1.00 85.06 94 ASP A N 1
ATOM 760 C CA . ASP A 1 94 ? 6.100 -4.775 -10.385 1.00 85.06 94 ASP A CA 1
ATOM 761 C C . ASP A 1 94 ? 5.717 -4.165 -9.025 1.00 85.06 94 ASP A C 1
ATOM 763 O O . ASP A 1 94 ? 5.147 -4.836 -8.162 1.00 85.06 94 ASP A O 1
ATOM 767 N N . LEU A 1 95 ? 5.959 -2.860 -8.847 1.00 84.62 95 LEU A N 1
ATOM 768 C CA . LEU A 1 95 ? 5.565 -2.121 -7.642 1.00 84.62 95 LEU A CA 1
ATOM 769 C C . LEU A 1 95 ? 4.042 -2.025 -7.474 1.00 84.62 95 LEU A C 1
ATOM 771 O O . LEU A 1 95 ? 3.548 -2.132 -6.351 1.00 84.62 95 LEU A O 1
ATOM 775 N N . LEU A 1 96 ? 3.298 -1.842 -8.569 1.00 87.75 96 LEU A N 1
ATOM 776 C CA . LEU A 1 96 ? 1.834 -1.818 -8.556 1.00 87.75 96 LEU A CA 1
ATOM 777 C C . LEU A 1 96 ? 1.268 -3.199 -8.197 1.00 87.75 96 LEU A C 1
ATOM 779 O O . LEU A 1 96 ? 0.460 -3.290 -7.274 1.00 87.75 96 LEU A O 1
ATOM 783 N N . ALA A 1 97 ? 1.774 -4.273 -8.809 1.00 88.06 97 ALA A N 1
ATOM 784 C CA . ALA A 1 97 ? 1.419 -5.644 -8.437 1.00 88.06 97 ALA A CA 1
ATOM 785 C C . ALA A 1 97 ? 1.723 -5.938 -6.951 1.00 88.06 97 ALA A C 1
ATOM 787 O O . ALA A 1 97 ? 0.957 -6.614 -6.262 1.00 88.06 97 ALA A O 1
ATOM 788 N N . CYS A 1 98 ? 2.795 -5.368 -6.393 1.00 87.62 98 CYS A N 1
ATOM 789 C CA . CYS A 1 98 ? 3.112 -5.523 -4.971 1.00 87.62 98 CYS A CA 1
ATOM 790 C C . CYS A 1 98 ? 2.106 -4.861 -4.015 1.00 87.62 98 CYS A C 1
ATOM 792 O O . CYS A 1 98 ? 2.021 -5.296 -2.870 1.00 87.62 98 CYS A O 1
ATOM 794 N N . ILE A 1 99 ? 1.331 -3.861 -4.449 1.00 89.00 99 ILE A N 1
ATOM 795 C CA . ILE A 1 99 ? 0.318 -3.188 -3.611 1.00 89.00 99 ILE A CA 1
ATOM 796 C C . ILE A 1 99 ? -1.123 -3.640 -3.890 1.00 89.00 99 ILE A C 1
ATOM 798 O O . ILE A 1 99 ? -2.048 -3.173 -3.222 1.00 89.00 99 ILE A O 1
ATOM 802 N N . GLU A 1 100 ? -1.348 -4.512 -4.872 1.00 91.31 100 GLU A N 1
ATOM 803 C CA . GLU A 1 100 ? -2.687 -5.001 -5.213 1.00 91.31 100 GLU A CA 1
ATOM 804 C C . GLU A 1 100 ? -3.336 -5.819 -4.089 1.00 91.31 100 GLU A C 1
ATOM 806 O O . GLU A 1 100 ? -2.669 -6.373 -3.215 1.00 91.31 100 GLU A O 1
ATOM 811 N N . GLU A 1 101 ? -4.663 -5.895 -4.113 1.00 92.31 101 GLU A N 1
ATOM 812 C CA . GLU A 1 101 ? -5.435 -6.683 -3.151 1.00 92.31 101 GLU A CA 1
ATOM 813 C C . GLU A 1 101 ? -5.157 -8.184 -3.352 1.00 92.31 101 GLU A C 1
ATOM 815 O O . GLU A 1 101 ? -5.170 -8.648 -4.492 1.00 92.31 101 GLU A O 1
ATOM 820 N N . PRO A 1 102 ? -4.839 -8.944 -2.291 1.00 91.25 102 PRO A N 1
ATOM 821 C CA . PRO A 1 102 ? -4.419 -10.334 -2.419 1.00 91.25 102 PRO A CA 1
ATOM 822 C C . PRO A 1 102 ? -5.565 -11.273 -2.775 1.00 91.25 102 PRO A C 1
ATOM 824 O O . PRO A 1 102 ? -6.695 -11.137 -2.299 1.00 91.25 102 PRO A O 1
ATOM 827 N N . VAL A 1 103 ? -5.236 -12.288 -3.572 1.00 87.06 103 VAL A N 1
ATOM 828 C CA . VAL A 1 103 ? -6.186 -13.313 -4.005 1.00 87.06 103 VAL A CA 1
ATOM 829 C C . VAL A 1 103 ? -6.411 -14.305 -2.861 1.00 87.06 103 VAL A C 1
ATOM 831 O O . VAL A 1 103 ? -5.647 -15.252 -2.671 1.00 87.06 103 VAL A O 1
ATOM 834 N N . ALA A 1 104 ? -7.462 -14.067 -2.072 1.00 78.44 104 ALA A N 1
ATOM 835 C CA . ALA A 1 104 ? -7.840 -14.922 -0.945 1.00 78.44 104 ALA A CA 1
ATOM 836 C C . ALA A 1 104 ? -8.285 -16.326 -1.397 1.00 78.44 104 ALA A C 1
ATOM 838 O O . ALA A 1 104 ? -7.838 -17.330 -0.845 1.00 78.44 104 ALA A O 1
ATOM 839 N N . GLU A 1 105 ? -9.126 -16.386 -2.432 1.00 78.69 105 GLU A N 1
ATOM 840 C CA . GLU A 1 105 ? -9.562 -17.612 -3.102 1.00 78.69 105 GLU A CA 1
ATOM 841 C C . GLU A 1 105 ? -9.405 -17.407 -4.618 1.00 78.69 105 GLU A C 1
ATOM 843 O O . GLU A 1 105 ? -10.026 -16.492 -5.165 1.00 78.69 105 GLU A O 1
ATOM 848 N N . PRO A 1 106 ? -8.561 -18.193 -5.312 1.00 73.31 106 PRO A N 1
ATOM 849 C CA . PRO A 1 106 ? -8.364 -18.037 -6.746 1.00 73.31 106 PRO A CA 1
ATOM 850 C C . PRO A 1 106 ? -9.570 -18.581 -7.514 1.00 73.31 106 PRO A C 1
ATOM 852 O O . PRO A 1 106 ? -10.032 -19.700 -7.281 1.00 73.31 106 PRO A O 1
ATOM 855 N N . ASP A 1 107 ? -10.063 -17.795 -8.470 1.00 73.69 107 ASP A N 1
ATOM 856 C CA . ASP A 1 107 ? -11.047 -18.259 -9.445 1.00 73.69 107 ASP A CA 1
ATOM 857 C C . ASP A 1 107 ? -10.430 -19.396 -10.269 1.00 73.69 107 ASP A C 1
ATOM 859 O O . ASP A 1 107 ? -9.381 -19.223 -10.885 1.00 73.69 107 ASP A O 1
ATOM 863 N N . ALA A 1 108 ? -11.098 -20.550 -10.336 1.00 70.12 108 ALA A N 1
ATOM 864 C CA . ALA A 1 108 ? -10.637 -21.723 -11.085 1.00 70.12 108 ALA A CA 1
ATOM 865 C C . ALA A 1 108 ? -10.468 -21.481 -12.604 1.00 70.12 108 ALA A C 1
ATOM 867 O O . ALA A 1 108 ? -10.013 -22.368 -13.326 1.00 70.12 108 ALA A O 1
ATOM 868 N N . ARG A 1 109 ? -10.867 -20.304 -13.102 1.00 69.62 109 ARG A N 1
ATOM 869 C CA . ARG A 1 109 ? -10.680 -19.832 -14.482 1.00 69.62 109 ARG A CA 1
ATOM 870 C C . ARG A 1 109 ? -9.447 -18.941 -14.676 1.00 69.62 109 ARG A C 1
ATOM 872 O O . ARG A 1 109 ? -9.180 -18.552 -15.810 1.00 69.62 109 ARG A O 1
ATOM 879 N N . GLN A 1 110 ? -8.743 -18.577 -13.606 1.00 70.00 110 GLN A N 1
ATOM 880 C CA . GLN A 1 110 ? -7.627 -17.631 -13.614 1.00 70.00 110 GLN A CA 1
ATOM 881 C C . GLN A 1 110 ? -6.364 -18.316 -13.078 1.00 70.00 110 GLN A C 1
ATOM 883 O O . GLN A 1 110 ? -6.409 -19.027 -12.080 1.00 70.00 110 GLN A O 1
ATOM 888 N N . GLU A 1 111 ? -5.213 -18.082 -13.712 1.00 68.00 111 GLU A N 1
ATOM 889 C CA . GLU A 1 111 ? -3.911 -18.650 -13.308 1.00 68.00 111 GLU A CA 1
ATOM 890 C C . GLU A 1 111 ? -3.298 -17.916 -12.093 1.00 68.00 111 GLU A C 1
ATOM 892 O O . GLU A 1 111 ? -2.094 -17.682 -12.019 1.00 68.00 111 GLU A O 1
ATOM 897 N N . GLN A 1 112 ? -4.133 -17.506 -11.136 1.00 72.25 112 GLN A N 1
ATOM 898 C CA . GLN A 1 112 ? -3.710 -16.798 -9.930 1.00 72.25 112 GLN A CA 1
ATOM 899 C C . GLN A 1 112 ? -3.427 -17.783 -8.797 1.00 72.25 112 GLN A C 1
ATOM 901 O O . GLN A 1 112 ? -4.198 -18.705 -8.529 1.00 72.25 112 GLN A O 1
ATOM 906 N N . GLN A 1 113 ? -2.314 -17.568 -8.102 1.00 78.56 113 GLN A N 1
ATOM 907 C CA . GLN A 1 113 ? -1.978 -18.323 -6.903 1.00 78.56 113 GLN A CA 1
ATOM 908 C C . GLN A 1 113 ? -2.707 -17.730 -5.691 1.00 78.56 113 GLN A C 1
ATOM 910 O O . GLN A 1 113 ? -2.769 -16.514 -5.537 1.00 78.56 113 GLN A O 1
ATOM 915 N N . ALA A 1 114 ? -3.234 -18.587 -4.813 1.00 83.81 114 ALA A N 1
ATOM 916 C CA . ALA A 1 114 ? -3.809 -18.145 -3.546 1.00 83.81 114 ALA A CA 1
ATOM 917 C C . ALA A 1 114 ? -2.732 -17.515 -2.644 1.00 83.81 114 ALA A C 1
ATOM 919 O O . ALA A 1 114 ? -1.677 -18.116 -2.421 1.00 83.81 114 ALA A O 1
ATOM 920 N N . GLU A 1 115 ? -3.032 -16.359 -2.055 1.00 87.69 115 GLU A N 1
ATOM 921 C CA . GLU A 1 115 ? -2.164 -15.649 -1.110 1.00 87.69 115 GLU A CA 1
ATOM 922 C C . GLU A 1 115 ? -2.819 -15.574 0.287 1.00 87.69 115 GLU A C 1
ATOM 924 O O . GLU A 1 115 ? -3.240 -14.503 0.734 1.00 87.69 115 GLU A O 1
ATOM 929 N N . PRO A 1 116 ? -2.953 -16.703 1.014 1.00 89.12 116 PRO A N 1
ATOM 930 C CA . PRO A 1 116 ? -3.740 -16.756 2.249 1.00 89.12 116 PRO A CA 1
ATOM 931 C C . PRO A 1 116 ? -3.138 -15.934 3.401 1.00 89.12 116 PRO A C 1
ATOM 933 O O . PRO A 1 116 ? -3.873 -15.458 4.265 1.00 89.12 116 PRO A O 1
ATOM 936 N N . VAL A 1 117 ? -1.812 -15.753 3.426 1.00 89.88 117 VAL A N 1
ATOM 937 C CA . VAL A 1 117 ? -1.120 -14.951 4.451 1.00 89.88 117 VAL A CA 1
ATOM 938 C C . VAL A 1 117 ? -1.359 -13.464 4.207 1.00 89.88 117 VAL A C 1
ATOM 940 O O . VAL A 1 117 ? -1.757 -12.741 5.118 1.00 89.88 117 VAL A O 1
ATOM 943 N N . GLU A 1 118 ? -1.188 -13.014 2.968 1.00 92.81 118 GLU A N 1
ATOM 944 C CA . GLU A 1 118 ? -1.482 -11.649 2.545 1.00 92.81 118 GLU A CA 1
ATOM 945 C C . GLU A 1 118 ? -2.962 -11.311 2.748 1.00 92.81 118 GLU A C 1
ATOM 947 O O . GLU A 1 118 ? -3.273 -10.269 3.320 1.00 92.81 118 GLU A O 1
ATOM 952 N N . ALA A 1 119 ? -3.878 -12.208 2.369 1.00 92.94 119 ALA A N 1
ATOM 953 C CA . ALA A 1 119 ? -5.312 -12.043 2.601 1.00 92.94 119 ALA A CA 1
ATOM 954 C C . ALA A 1 119 ? -5.649 -11.905 4.095 1.00 92.94 119 ALA A C 1
ATOM 956 O O . ALA A 1 119 ? -6.456 -11.051 4.472 1.00 92.94 119 ALA A O 1
ATOM 957 N N . ALA A 1 120 ? -4.986 -12.674 4.966 1.00 92.88 120 ALA A N 1
ATOM 958 C CA . ALA A 1 120 ? -5.130 -12.529 6.412 1.00 92.88 120 ALA A CA 1
ATOM 959 C C . ALA A 1 120 ? -4.601 -11.174 6.922 1.00 92.88 120 ALA A C 1
ATOM 961 O O . ALA A 1 120 ? -5.269 -10.537 7.735 1.00 92.88 120 ALA A O 1
ATOM 962 N N . ILE A 1 121 ? -3.454 -10.692 6.425 1.00 91.88 121 ILE A N 1
ATOM 963 C CA . ILE A 1 121 ? -2.911 -9.358 6.756 1.00 91.88 121 ILE A CA 1
ATOM 964 C C . ILE A 1 121 ? -3.868 -8.251 6.279 1.00 91.88 121 ILE A C 1
ATOM 966 O O . ILE A 1 121 ? -4.183 -7.327 7.031 1.00 91.88 121 ILE A O 1
ATOM 970 N N . TRP A 1 122 ? -4.375 -8.360 5.051 1.00 93.25 122 TRP A N 1
ATOM 971 C CA . TRP A 1 122 ? -5.304 -7.412 4.436 1.00 93.25 122 TRP A CA 1
ATOM 972 C C . TRP A 1 122 ? -6.610 -7.279 5.229 1.00 93.25 122 TRP A C 1
ATOM 974 O O . TRP A 1 122 ? -7.042 -6.164 5.544 1.00 93.25 122 TRP A O 1
ATOM 984 N N . ALA A 1 123 ? -7.202 -8.416 5.607 1.00 92.12 123 ALA A N 1
ATOM 985 C CA . ALA A 1 123 ? -8.406 -8.481 6.428 1.00 92.12 123 ALA A CA 1
ATOM 986 C C . ALA A 1 123 ? -8.154 -8.023 7.876 1.00 92.12 123 ALA A C 1
ATOM 988 O O . ALA A 1 123 ? -8.986 -7.321 8.453 1.00 92.12 123 ALA A O 1
ATOM 989 N N . ALA A 1 124 ? -6.997 -8.357 8.459 1.00 93.50 124 ALA A N 1
ATOM 990 C CA . ALA A 1 124 ? -6.623 -7.907 9.799 1.00 93.50 124 ALA A CA 1
ATOM 991 C C . ALA A 1 124 ? -6.527 -6.376 9.889 1.00 93.50 124 ALA A C 1
ATOM 993 O O . ALA A 1 124 ? -6.909 -5.805 10.909 1.00 93.50 124 ALA A O 1
ATOM 994 N N . MET A 1 125 ? -6.085 -5.701 8.823 1.00 92.62 125 MET A N 1
ATOM 995 C CA . MET A 1 125 ? -6.017 -4.238 8.778 1.00 92.62 125 MET A CA 1
ATOM 996 C C . MET A 1 125 ? -7.384 -3.560 8.668 1.00 92.62 125 MET A C 1
ATOM 998 O O . MET A 1 125 ? -7.613 -2.572 9.364 1.00 92.62 125 MET A O 1
ATOM 1002 N N . ASP A 1 126 ? -8.314 -4.102 7.876 1.00 88.12 126 ASP A N 1
ATOM 1003 C CA . ASP A 1 126 ? -9.713 -3.640 7.870 1.00 88.12 126 ASP A CA 1
ATOM 1004 C C . ASP A 1 126 ? -10.374 -3.860 9.242 1.00 88.12 126 ASP A C 1
ATOM 1006 O O . ASP A 1 126 ? -10.968 -2.938 9.811 1.00 88.12 126 ASP A O 1
ATOM 1010 N N . GLY A 1 127 ? -10.160 -5.035 9.842 1.00 89.19 127 GLY A N 1
ATOM 1011 C CA . GLY A 1 127 ? -10.597 -5.342 11.202 1.00 89.19 127 GLY A CA 1
ATOM 1012 C C . GLY A 1 127 ? -10.037 -4.366 12.242 1.00 89.19 127 GLY A C 1
ATOM 1013 O O . GLY A 1 127 ? -10.795 -3.845 13.061 1.00 89.19 127 GLY A O 1
ATOM 1014 N N . LEU A 1 128 ? -8.737 -4.058 12.188 1.00 90.44 128 LEU A N 1
ATOM 1015 C CA . LEU A 1 128 ? -8.068 -3.107 13.080 1.00 90.44 128 LEU A CA 1
ATOM 1016 C C . LEU A 1 128 ? -8.598 -1.676 12.900 1.00 90.44 128 LEU A C 1
ATOM 1018 O O . LEU A 1 128 ? -8.842 -0.977 13.889 1.00 90.44 128 LEU A O 1
ATOM 1022 N N . ALA A 1 129 ? -8.819 -1.241 11.660 1.00 87.31 129 ALA A N 1
ATOM 1023 C CA . ALA A 1 129 ? -9.369 0.076 11.365 1.00 87.31 129 ALA A CA 1
ATOM 1024 C C . ALA A 1 129 ? -10.802 0.217 11.908 1.00 87.31 129 ALA A C 1
ATOM 1026 O O . ALA A 1 129 ? -11.102 1.174 12.621 1.00 87.31 129 ALA A O 1
ATOM 1027 N N . ARG A 1 130 ? -11.674 -0.773 11.678 1.00 86.19 130 ARG A N 1
ATOM 1028 C CA . ARG A 1 130 ? -13.042 -0.778 12.231 1.00 86.19 130 ARG A CA 1
ATOM 1029 C C . ARG A 1 130 ? -13.051 -0.863 13.756 1.00 86.19 130 ARG A C 1
ATOM 1031 O O . ARG A 1 130 ? -13.782 -0.116 14.407 1.00 86.19 130 ARG A O 1
ATOM 1038 N N . PHE A 1 131 ? -12.239 -1.750 14.332 1.00 87.88 131 PHE A N 1
ATOM 1039 C CA . PHE A 1 131 ? -12.173 -1.965 15.777 1.00 87.88 131 PHE A CA 1
ATOM 1040 C C . PHE A 1 131 ? -11.662 -0.730 16.520 1.00 87.88 131 PHE A C 1
ATOM 1042 O O . PHE A 1 131 ? -12.257 -0.336 17.523 1.00 87.88 131 PHE A O 1
ATOM 1049 N N . SER A 1 132 ? -10.599 -0.088 16.022 1.00 84.69 132 SER A N 1
ATOM 1050 C CA . SER A 1 132 ? -10.058 1.128 16.636 1.00 84.69 132 SER A CA 1
ATOM 1051 C C . SER A 1 132 ? -11.103 2.246 16.661 1.00 84.69 132 SER A C 1
ATOM 1053 O O . SER A 1 132 ? -11.384 2.764 17.742 1.00 84.69 132 SER A O 1
ATOM 1055 N N . GLN A 1 133 ? -11.769 2.534 15.535 1.00 85.50 133 GLN A N 1
ATOM 1056 C CA . GLN A 1 133 ? -12.820 3.559 15.467 1.00 85.50 133 GLN A CA 1
ATOM 1057 C C . GLN A 1 133 ? -14.006 3.255 16.396 1.00 85.50 133 GLN A C 1
ATOM 1059 O O . GLN A 1 133 ? -14.409 4.126 17.167 1.00 85.50 133 GLN A O 1
ATOM 1064 N N . ALA A 1 134 ? -14.525 2.021 16.405 1.00 85.00 134 ALA A N 1
ATOM 1065 C CA . ALA A 1 134 ? -15.615 1.637 17.309 1.00 85.00 134 ALA A CA 1
ATOM 1066 C C . ALA A 1 134 ? -15.212 1.760 18.794 1.00 85.00 134 ALA A C 1
ATOM 1068 O O . ALA A 1 134 ? -15.952 2.303 19.617 1.00 85.00 134 ALA A O 1
ATOM 1069 N N . SER A 1 135 ? -13.994 1.327 19.141 1.00 85.56 135 SER A N 1
ATOM 1070 C CA . SER A 1 135 ? -13.507 1.350 20.525 1.00 85.56 135 SER A CA 1
ATOM 1071 C C . SER A 1 135 ? -13.422 2.761 21.122 1.00 85.56 135 SER A C 1
ATOM 1073 O O . SER A 1 135 ? -13.632 2.914 22.329 1.00 85.56 135 SER A O 1
ATOM 1075 N N . ILE A 1 136 ? -13.181 3.792 20.296 1.00 84.00 136 ILE A N 1
ATOM 1076 C CA . ILE A 1 136 ? -13.071 5.189 20.741 1.00 84.00 136 ILE A CA 1
ATOM 1077 C C . ILE A 1 136 ? -14.367 5.660 21.411 1.00 84.00 136 ILE A C 1
ATOM 1079 O O . ILE A 1 136 ? -14.293 6.317 22.448 1.00 84.00 136 ILE A O 1
ATOM 1083 N N . ILE A 1 137 ? -15.544 5.306 20.882 1.00 75.06 137 ILE A N 1
ATOM 1084 C CA . ILE A 1 137 ? -16.825 5.631 21.533 1.00 75.06 137 ILE A CA 1
ATOM 1085 C C . ILE A 1 137 ? -17.127 4.636 22.654 1.00 75.06 137 ILE A C 1
ATOM 1087 O O . ILE A 1 137 ? -17.356 5.065 23.788 1.00 75.06 137 ILE A O 1
ATOM 1091 N N . ASP A 1 138 ? -17.107 3.340 22.338 1.00 83.00 138 ASP A N 1
ATOM 1092 C CA . ASP A 1 138 ? -17.774 2.309 23.144 1.00 83.00 138 ASP A CA 1
ATOM 1093 C C . ASP A 1 138 ? -16.951 1.816 24.342 1.00 83.00 138 ASP A C 1
ATOM 1095 O O . ASP A 1 138 ? -17.499 1.215 25.266 1.00 83.00 138 ASP A O 1
ATOM 1099 N N . ARG A 1 139 ? -15.623 2.004 24.319 1.00 84.81 139 ARG A N 1
ATOM 1100 C CA . ARG A 1 139 ? -14.700 1.393 25.296 1.00 84.81 139 ARG A CA 1
ATOM 1101 C C . ARG A 1 139 ? -13.733 2.376 25.949 1.00 84.81 139 ARG A C 1
ATOM 1103 O O . ARG A 1 139 ? -13.311 2.138 27.078 1.00 84.81 139 ARG A O 1
ATOM 1110 N N . ILE A 1 140 ? -13.365 3.466 25.274 1.00 86.00 140 ILE A N 1
ATOM 1111 C CA . ILE A 1 140 ? -12.379 4.420 25.797 1.00 86.00 140 ILE A CA 1
ATOM 1112 C C . ILE A 1 140 ? -13.078 5.541 26.583 1.00 86.00 140 ILE A C 1
ATOM 1114 O O . ILE A 1 140 ? -13.878 6.312 26.049 1.00 86.00 140 ILE A O 1
ATOM 1118 N N . GLY A 1 141 ? -12.743 5.666 27.870 1.00 89.12 141 GLY A N 1
ATOM 1119 C CA . GLY A 1 141 ? -13.268 6.718 28.745 1.00 89.12 141 GLY A CA 1
ATOM 1120 C C . GLY A 1 141 ? -12.920 8.134 28.266 1.00 89.12 141 GLY A C 1
ATOM 1121 O O . GLY A 1 141 ? -11.866 8.366 27.671 1.00 89.12 141 GLY A O 1
ATOM 1122 N N . VAL A 1 142 ? -13.800 9.101 28.549 1.00 88.12 142 VAL A N 1
ATOM 1123 C CA . VAL A 1 142 ? -13.685 10.484 28.043 1.00 88.12 142 VAL A CA 1
ATOM 1124 C C . VAL A 1 142 ? -12.359 11.162 28.413 1.00 88.12 142 VAL A C 1
ATOM 1126 O O . VAL A 1 142 ? -11.775 11.844 27.579 1.00 88.12 142 VAL A O 1
ATOM 1129 N N . PHE A 1 143 ? -11.830 10.912 29.614 1.00 89.25 143 PHE A N 1
ATOM 1130 C CA . PHE A 1 143 ? -10.549 11.471 30.064 1.00 89.25 143 PHE A CA 1
ATOM 1131 C C . PHE A 1 143 ? -9.360 10.975 29.231 1.00 89.25 143 PHE A C 1
ATOM 1133 O O . PHE A 1 143 ? -8.521 11.773 28.830 1.00 89.25 143 PHE A O 1
ATOM 1140 N N . ILE A 1 144 ? -9.329 9.685 28.881 1.00 88.81 144 ILE A N 1
ATOM 1141 C CA . ILE A 1 144 ? -8.279 9.114 28.022 1.00 88.81 144 ILE A CA 1
ATOM 1142 C C . ILE A 1 144 ? -8.360 9.719 26.614 1.00 88.81 144 ILE A C 1
ATOM 1144 O O . ILE A 1 144 ? -7.337 10.049 26.024 1.00 88.81 144 ILE A O 1
ATOM 1148 N N . ARG A 1 145 ? -9.576 9.953 26.099 1.00 89.75 145 ARG A N 1
ATOM 1149 C CA . ARG A 1 145 ? -9.790 10.647 24.818 1.00 89.75 145 ARG A CA 1
ATOM 1150 C C . ARG A 1 145 ? -9.404 12.129 24.835 1.00 89.75 145 ARG A C 1
ATOM 1152 O O . ARG A 1 145 ? -9.123 12.667 23.769 1.00 89.75 145 ARG A O 1
ATOM 1159 N N . LEU A 1 146 ? -9.423 12.794 25.990 1.00 89.69 146 LEU A N 1
ATOM 1160 C CA . LEU A 1 146 ? -8.958 14.179 26.141 1.00 89.69 146 LEU A CA 1
ATOM 1161 C C . LEU A 1 146 ? -7.426 14.249 26.205 1.00 89.69 146 LEU A C 1
ATOM 1163 O O . LEU A 1 146 ? -6.834 15.096 25.541 1.00 89.69 146 LEU A O 1
ATOM 1167 N N . GLU A 1 147 ? -6.783 13.331 26.931 1.00 87.88 147 GLU A N 1
ATOM 1168 C CA . GLU A 1 147 ? -5.317 13.242 26.977 1.00 87.88 147 GLU A CA 1
ATOM 1169 C C . GLU A 1 147 ? -4.718 12.763 25.639 1.00 87.88 147 GLU A C 1
ATOM 1171 O O . GLU A 1 147 ? -3.676 13.258 25.229 1.00 87.88 147 GLU A O 1
ATOM 1176 N N . ALA A 1 148 ? -5.390 11.882 24.887 1.00 88.06 148 ALA A N 1
ATOM 1177 C CA . ALA A 1 148 ? -4.888 11.372 23.601 1.00 88.06 148 ALA A CA 1
ATOM 1178 C C . ALA A 1 148 ? -4.688 12.443 22.504 1.00 88.06 148 ALA A C 1
ATOM 1180 O O . ALA A 1 148 ? -3.947 12.212 21.552 1.00 88.06 148 ALA A O 1
ATOM 1181 N N . ILE A 1 149 ? -5.342 13.605 22.616 1.00 85.75 149 ILE A N 1
ATOM 1182 C CA . ILE A 1 149 ? -5.216 14.743 21.677 1.00 85.75 149 ILE A CA 1
ATOM 1183 C C . ILE A 1 149 ? -4.435 15.925 22.271 1.00 85.75 149 ILE A C 1
ATOM 1185 O O . ILE A 1 149 ? -4.378 17.017 21.692 1.00 85.75 149 ILE A O 1
ATOM 1189 N N . ARG A 1 150 ? -3.880 15.737 23.466 1.00 87.88 150 ARG A N 1
ATOM 1190 C CA . ARG A 1 150 ? -3.120 16.744 24.186 1.00 87.88 150 ARG A CA 1
ATOM 1191 C C . ARG A 1 150 ? -1.690 16.753 23.655 1.00 87.88 150 ARG A C 1
ATOM 1193 O O . ARG A 1 150 ? -0.920 15.834 23.900 1.00 87.88 150 ARG A O 1
ATOM 1200 N N . THR A 1 151 ? -1.333 17.805 22.926 1.00 85.56 151 THR A N 1
ATOM 1201 C CA . THR A 1 151 ? 0.007 17.942 22.328 1.00 85.56 151 THR A CA 1
ATOM 1202 C C . THR A 1 151 ? 1.041 18.477 23.316 1.00 85.56 151 THR A C 1
ATOM 1204 O O . THR A 1 151 ? 2.237 18.346 23.083 1.00 85.56 151 THR A O 1
ATOM 1207 N N . GLU A 1 152 ? 0.588 19.079 24.419 1.00 86.69 152 GLU A N 1
ATOM 1208 C CA . GLU A 1 152 ? 1.433 19.741 25.409 1.00 86.69 152 GLU A CA 1
ATOM 1209 C C . GLU A 1 152 ? 0.923 19.487 26.834 1.00 86.69 152 GLU A C 1
ATOM 1211 O O . GLU A 1 152 ? -0.281 19.553 27.117 1.00 86.69 152 GLU A O 1
ATOM 1216 N N . MET A 1 153 ? 1.848 19.327 27.784 1.00 80.25 153 MET A N 1
ATOM 1217 C CA . MET A 1 153 ? 1.550 19.627 29.187 1.00 80.25 153 MET A CA 1
ATOM 1218 C C . MET A 1 153 ? 1.092 21.097 29.290 1.00 80.25 153 MET A C 1
ATOM 1220 O O . MET A 1 153 ? 1.476 21.914 28.465 1.00 80.25 153 MET A O 1
ATOM 1224 N N . HIS A 1 154 ? 0.253 21.439 30.270 1.00 85.56 154 HIS A N 1
ATOM 1225 C CA . HIS A 1 154 ? -0.469 22.726 30.397 1.00 85.56 154 HIS A CA 1
ATOM 1226 C C . HIS A 1 154 ? -1.626 23.000 29.403 1.00 85.56 154 HIS A C 1
ATOM 1228 O O . HIS A 1 154 ? -2.550 23.713 29.783 1.00 85.56 154 HIS A O 1
ATOM 1234 N N . GLN A 1 155 ? -1.682 22.384 28.211 1.00 84.69 155 GLN A N 1
ATOM 1235 C CA . GLN A 1 155 ? -2.842 22.525 27.311 1.00 84.69 155 GLN A CA 1
ATOM 1236 C C . GLN A 1 155 ? -4.094 21.845 27.899 1.00 84.69 155 GLN A C 1
ATOM 1238 O O . GLN A 1 155 ? -4.056 20.657 28.227 1.00 84.69 155 GLN A O 1
ATOM 1243 N N . THR A 1 156 ? -5.214 22.572 27.964 1.00 80.88 156 THR A N 1
ATOM 1244 C CA . THR A 1 156 ? -6.535 22.034 28.337 1.00 80.88 156 THR A CA 1
ATOM 1245 C C . THR A 1 156 ? -7.382 21.826 27.086 1.00 80.88 156 THR A C 1
ATOM 1247 O O . THR A 1 156 ? -7.649 22.768 26.339 1.00 80.88 156 THR A O 1
ATOM 1250 N N . ARG A 1 157 ? -7.826 20.589 26.854 1.00 83.25 157 ARG A N 1
ATOM 1251 C CA . ARG A 1 157 ? -8.755 20.229 25.774 1.00 83.25 157 ARG A CA 1
ATOM 1252 C C . ARG A 1 157 ? -10.168 20.077 26.342 1.00 83.25 157 ARG A C 1
ATOM 1254 O O . ARG A 1 157 ? -10.335 19.559 27.440 1.00 83.25 157 ARG A O 1
ATOM 1261 N N . PHE A 1 158 ? -11.176 20.506 25.580 1.00 85.25 158 PHE A N 1
ATOM 1262 C CA . PHE A 1 158 ? -12.596 20.442 25.976 1.00 85.25 158 PHE A CA 1
ATOM 1263 C C . PHE A 1 158 ? -13.445 19.523 25.086 1.00 85.25 158 PHE A C 1
ATOM 1265 O O . PHE A 1 158 ? -14.572 19.191 25.436 1.00 85.25 158 PHE A O 1
ATOM 1272 N N . GLN A 1 159 ? -12.907 19.100 23.942 1.00 87.81 159 GLN A N 1
ATOM 1273 C CA . GLN A 1 159 ? -13.538 18.149 23.031 1.00 87.81 159 GLN A CA 1
ATOM 1274 C C . GLN A 1 159 ? -12.704 16.864 23.051 1.00 87.81 159 GLN A C 1
ATOM 1276 O O . GLN A 1 159 ? -11.526 16.941 22.712 1.00 87.81 159 GLN A O 1
ATOM 1281 N N . PRO A 1 160 ? -13.244 15.708 23.473 1.00 87.50 160 PRO A N 1
ATOM 1282 C CA . PRO A 1 160 ? -12.508 14.445 23.448 1.00 87.50 160 PRO A CA 1
ATOM 1283 C C . PRO A 1 160 ? -12.284 13.981 22.006 1.00 87.50 160 PRO A C 1
ATOM 1285 O O . PRO A 1 160 ? -13.106 14.285 21.136 1.00 87.50 160 PRO A O 1
ATOM 1288 N N . LEU A 1 161 ? -11.231 13.185 21.777 1.00 87.44 161 LEU A N 1
ATOM 1289 C CA . LEU A 1 161 ? -11.028 12.441 20.530 1.00 87.44 161 LEU A CA 1
ATOM 1290 C C . LEU A 1 161 ? -12.339 11.777 20.083 1.00 87.44 161 LEU A C 1
ATOM 1292 O O . LEU A 1 161 ? -12.886 10.923 20.785 1.00 87.44 161 LEU A O 1
ATOM 1296 N N . GLN A 1 162 ? -12.832 12.187 18.919 1.00 83.69 162 GLN A N 1
ATOM 1297 C CA . GLN A 1 162 ? -13.932 11.521 18.231 1.00 83.69 162 GLN A CA 1
ATOM 1298 C C . GLN A 1 162 ? -13.365 10.431 17.319 1.00 83.69 162 GLN A C 1
ATOM 1300 O O . GLN A 1 162 ? -12.241 10.591 16.829 1.00 83.69 162 GLN A O 1
ATOM 1305 N N . PRO A 1 163 ? -14.113 9.346 17.046 1.00 80.00 163 PRO A N 1
ATOM 1306 C CA . PRO A 1 163 ? -13.811 8.540 15.877 1.00 80.00 163 PRO A CA 1
ATOM 1307 C C . PRO A 1 163 ? -13.923 9.429 14.639 1.00 80.00 163 PRO A C 1
ATOM 1309 O O . PRO A 1 163 ? -14.762 10.327 14.557 1.00 80.00 163 PRO A O 1
ATOM 1312 N N . TYR A 1 164 ? -13.029 9.203 13.694 1.00 66.75 164 TYR A N 1
ATOM 1313 C CA . TYR A 1 164 ? -12.745 10.159 12.633 1.00 66.75 164 TYR A CA 1
ATOM 1314 C C . TYR A 1 164 ? -13.659 9.980 11.411 1.00 66.75 164 TYR A C 1
ATOM 1316 O O . TYR A 1 164 ? -13.644 10.814 10.509 1.00 66.75 164 TYR A O 1
ATOM 1324 N N . MET A 1 165 ? -14.381 8.856 11.326 1.00 70.75 165 MET A N 1
ATOM 1325 C CA . MET A 1 165 ? -14.901 8.324 10.062 1.00 70.75 165 MET A CA 1
ATOM 1326 C C . MET A 1 165 ? -16.235 7.589 10.220 1.00 70.75 165 MET A C 1
ATOM 1328 O O . MET A 1 165 ? -16.424 6.796 11.145 1.00 70.75 165 MET A O 1
ATOM 1332 N N . ASP A 1 166 ? -17.125 7.799 9.251 1.00 78.94 166 ASP A N 1
ATOM 1333 C CA . ASP A 1 166 ? -18.214 6.877 8.931 1.00 78.94 166 ASP A CA 1
ATOM 1334 C C . ASP A 1 166 ? -17.679 5.554 8.334 1.00 78.94 166 ASP A C 1
ATOM 1336 O O . ASP A 1 166 ? -16.487 5.396 8.059 1.00 78.94 166 ASP A O 1
ATOM 1340 N N . LYS A 1 167 ? -18.567 4.573 8.133 1.00 73.75 167 LYS A N 1
ATOM 1341 C CA . LYS A 1 167 ? -18.186 3.214 7.710 1.00 73.75 167 LYS A CA 1
ATOM 1342 C C . LYS A 1 167 ? -17.496 3.149 6.344 1.00 73.75 167 LYS A C 1
ATOM 1344 O O . LYS A 1 167 ? -16.676 2.248 6.156 1.00 73.75 167 LYS A O 1
ATOM 1349 N N . ASP A 1 168 ? -17.808 4.067 5.435 1.00 78.31 168 ASP A N 1
ATOM 1350 C CA . ASP A 1 168 ? -17.294 4.061 4.065 1.00 78.31 168 ASP A CA 1
ATOM 1351 C C . ASP A 1 168 ? -15.966 4.829 3.998 1.00 78.31 168 ASP A C 1
ATOM 1353 O O . ASP A 1 168 ? -15.005 4.390 3.357 1.00 78.31 168 ASP A O 1
ATOM 1357 N N . ALA A 1 169 ? -15.853 5.914 4.771 1.00 81.44 169 ALA A N 1
ATOM 1358 C CA . ALA A 1 169 ? -14.592 6.605 5.003 1.00 81.44 169 ALA A CA 1
ATOM 1359 C C . ALA A 1 169 ? -13.528 5.679 5.629 1.00 81.44 169 ALA A C 1
ATOM 1361 O O . ALA A 1 169 ? -12.377 5.715 5.189 1.00 81.44 169 ALA A O 1
ATOM 1362 N N . ILE A 1 170 ? -13.892 4.790 6.569 1.00 82.06 170 ILE A N 1
ATOM 1363 C CA . ILE A 1 170 ? -12.949 3.800 7.137 1.00 82.06 170 ILE A CA 1
ATOM 1364 C C . ILE A 1 170 ? -12.272 2.982 6.029 1.00 82.06 170 ILE A C 1
ATOM 1366 O O . ILE A 1 170 ? -11.047 2.866 6.031 1.00 82.06 170 ILE A O 1
ATOM 1370 N N . VAL A 1 171 ? -13.026 2.466 5.052 1.00 79.94 171 VAL A N 1
ATOM 1371 C CA . VAL A 1 171 ? -12.465 1.672 3.941 1.00 79.94 171 VAL A CA 1
ATOM 1372 C C . VAL A 1 171 ? -11.481 2.508 3.121 1.00 79.94 171 VAL A C 1
ATOM 1374 O O . VAL A 1 171 ? -10.339 2.096 2.906 1.00 79.94 171 VAL A O 1
ATOM 1377 N N . LYS A 1 172 ? -11.885 3.725 2.733 1.00 82.06 172 LYS A N 1
ATOM 1378 C CA . LYS A 1 172 ? -11.051 4.645 1.945 1.00 82.06 172 LYS A CA 1
ATOM 1379 C C . LYS A 1 172 ? -9.715 4.962 2.624 1.00 82.06 172 LYS A C 1
ATOM 1381 O O . LYS A 1 172 ? -8.690 5.026 1.951 1.00 82.06 172 LYS A O 1
ATOM 1386 N N . HIS A 1 173 ? -9.718 5.153 3.941 1.00 81.62 173 HIS A N 1
ATOM 1387 C CA . HIS A 1 173 ? -8.512 5.468 4.711 1.00 81.62 173 HIS A CA 1
ATOM 1388 C C . HIS A 1 173 ? -7.708 4.233 5.148 1.00 81.62 173 HIS A C 1
ATOM 1390 O O . HIS A 1 173 ? -6.541 4.372 5.512 1.00 81.62 173 HIS A O 1
ATOM 1396 N N . THR A 1 174 ? -8.285 3.033 5.062 1.00 88.62 174 THR A N 1
ATOM 1397 C CA . THR A 1 174 ? -7.580 1.762 5.301 1.00 88.62 174 THR A CA 1
ATOM 1398 C C . THR A 1 174 ? -6.772 1.325 4.077 1.00 88.62 174 THR A C 1
ATOM 1400 O O . THR A 1 174 ? -5.663 0.812 4.236 1.00 88.62 174 THR A O 1
ATOM 1403 N N . ARG A 1 175 ? -7.271 1.587 2.857 1.00 88.38 175 ARG A N 1
ATOM 1404 C CA . ARG A 1 175 ? -6.648 1.132 1.600 1.00 88.38 175 ARG A CA 1
ATOM 1405 C C . ARG A 1 175 ? -5.146 1.463 1.474 1.00 88.38 175 ARG A C 1
ATOM 1407 O O . ARG A 1 175 ? -4.404 0.541 1.145 1.00 88.38 175 ARG A O 1
ATOM 1414 N N . PRO A 1 176 ? -4.645 2.676 1.799 1.00 89.00 176 PRO A N 1
ATOM 1415 C CA . PRO A 1 176 ? -3.209 2.967 1.717 1.00 89.00 176 PRO A CA 1
ATOM 1416 C C . PRO A 1 176 ? -2.354 2.131 2.682 1.00 89.00 176 PRO A C 1
ATOM 1418 O O . PRO A 1 176 ? -1.230 1.764 2.353 1.00 89.00 176 PRO A O 1
ATOM 1421 N N . TRP A 1 177 ? -2.883 1.791 3.863 1.00 89.75 177 TRP A N 1
ATOM 1422 C CA . TRP A 1 177 ? -2.185 0.949 4.842 1.00 89.75 177 TRP A CA 1
ATOM 1423 C C . TRP A 1 177 ? -2.166 -0.522 4.432 1.00 89.75 177 TRP A C 1
ATOM 1425 O O . TRP A 1 177 ? -1.149 -1.190 4.594 1.00 89.75 177 TRP A O 1
ATOM 1435 N N . GLN A 1 178 ? -3.267 -1.010 3.860 1.00 93.62 178 GLN A N 1
ATOM 1436 C CA . GLN A 1 178 ? -3.334 -2.330 3.238 1.00 93.62 178 GLN A CA 1
ATOM 1437 C C . GLN A 1 178 ? -2.312 -2.456 2.099 1.00 93.62 178 GLN A C 1
ATOM 1439 O O . GLN A 1 178 ? -1.487 -3.365 2.123 1.00 93.62 178 GLN A O 1
ATOM 1444 N N . GLN A 1 179 ? -2.291 -1.492 1.174 1.00 92.00 179 GLN A N 1
ATOM 1445 C CA . GLN A 1 179 ? -1.313 -1.402 0.081 1.00 92.00 179 GLN A CA 1
ATOM 1446 C C . GLN A 1 179 ? 0.135 -1.415 0.598 1.00 92.00 179 GLN A C 1
ATOM 1448 O O . GLN A 1 179 ? 0.949 -2.213 0.140 1.00 92.00 179 GLN A O 1
ATOM 1453 N N . MET A 1 180 ? 0.441 -0.588 1.603 1.00 89.94 180 MET A N 1
ATOM 1454 C CA . MET A 1 180 ? 1.762 -0.527 2.239 1.00 89.94 180 MET A CA 1
ATOM 1455 C C . MET A 1 180 ? 2.198 -1.877 2.835 1.00 89.94 180 MET A C 1
ATOM 1457 O O . MET A 1 180 ? 3.361 -2.261 2.732 1.00 89.94 180 MET A O 1
ATOM 1461 N N . LEU A 1 181 ? 1.274 -2.623 3.444 1.00 92.12 181 LEU A N 1
ATOM 1462 C CA . LEU A 1 181 ? 1.577 -3.926 4.038 1.00 92.12 181 LEU A CA 1
ATOM 1463 C C . LEU A 1 181 ? 1.682 -5.049 3.002 1.00 92.12 181 LEU A C 1
A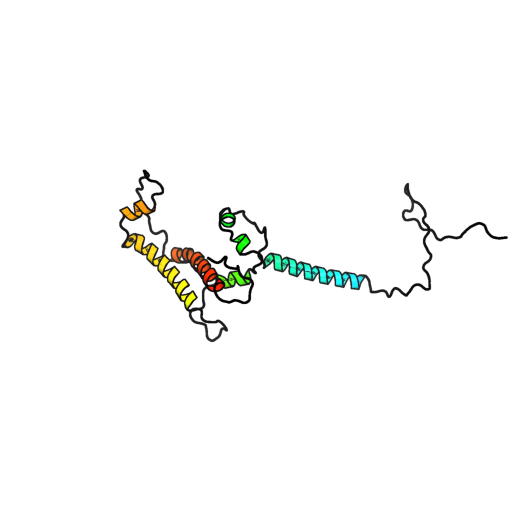TOM 1465 O O . LEU A 1 181 ? 2.509 -5.939 3.190 1.00 92.12 181 LEU A O 1
ATOM 1469 N N . MET A 1 182 ? 0.933 -4.991 1.895 1.00 93.56 182 MET A N 1
ATOM 1470 C CA . MET A 1 182 ? 1.132 -5.915 0.766 1.00 93.56 182 MET A CA 1
ATOM 1471 C C . MET A 1 182 ? 2.504 -5.723 0.134 1.00 93.56 182 MET A C 1
ATOM 1473 O O . MET A 1 182 ? 3.201 -6.709 -0.102 1.00 93.56 182 MET A O 1
ATOM 1477 N N . PHE A 1 183 ? 2.937 -4.468 -0.030 1.00 89.88 183 PHE A N 1
ATOM 1478 C CA . PHE A 1 183 ? 4.274 -4.163 -0.529 1.00 89.88 183 PHE A CA 1
ATOM 1479 C C . PHE A 1 183 ? 5.352 -4.848 0.318 1.00 89.88 183 PHE A C 1
ATOM 1481 O O . PHE A 1 183 ? 6.201 -5.554 -0.227 1.00 89.88 183 PHE A O 1
ATOM 1488 N N . PHE A 1 184 ? 5.296 -4.722 1.648 1.00 87.94 184 PHE A N 1
ATOM 1489 C CA . PHE A 1 184 ? 6.262 -5.388 2.524 1.00 87.94 184 PHE A CA 1
ATOM 1490 C C . PHE A 1 184 ? 6.123 -6.916 2.537 1.00 87.94 184 PHE A C 1
ATOM 1492 O O . PHE A 1 184 ? 7.143 -7.600 2.525 1.00 87.94 184 PHE A O 1
ATOM 1499 N N . ALA A 1 185 ? 4.906 -7.467 2.523 1.00 89.62 185 ALA A N 1
ATOM 1500 C CA . ALA A 1 185 ? 4.694 -8.916 2.513 1.00 89.62 185 ALA A CA 1
ATOM 1501 C C . ALA A 1 185 ? 5.242 -9.570 1.230 1.00 89.62 185 ALA A C 1
ATOM 1503 O O . ALA A 1 185 ? 5.986 -10.550 1.294 1.00 89.62 185 ALA A O 1
ATOM 1504 N N . ARG A 1 186 ? 4.947 -8.988 0.060 1.00 87.62 186 ARG A N 1
ATOM 1505 C CA . ARG A 1 186 ? 5.382 -9.515 -1.243 1.00 87.62 186 ARG A CA 1
ATOM 1506 C C . ARG A 1 186 ? 6.867 -9.275 -1.525 1.00 87.62 186 ARG A C 1
ATOM 1508 O O . ARG A 1 186 ? 7.518 -10.163 -2.066 1.00 87.62 186 ARG A O 1
ATOM 1515 N N . THR A 1 187 ? 7.442 -8.143 -1.102 1.00 84.50 187 THR A N 1
ATOM 1516 C CA . THR A 1 187 ? 8.898 -7.894 -1.242 1.00 84.50 187 THR A CA 1
ATOM 1517 C C . THR A 1 187 ? 9.764 -8.702 -0.267 1.00 84.50 187 THR A C 1
ATOM 1519 O O . THR A 1 187 ? 10.962 -8.836 -0.502 1.00 84.50 187 THR A O 1
ATOM 1522 N 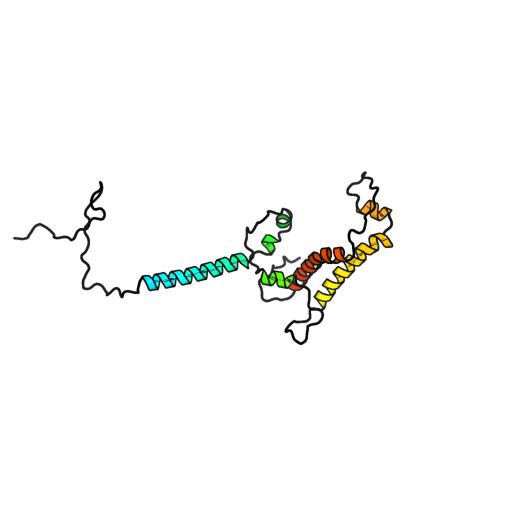N . GLN A 1 188 ? 9.187 -9.274 0.798 1.00 81.25 188 GLN A N 1
ATOM 1523 C CA . GLN A 1 188 ? 9.878 -10.198 1.713 1.00 81.25 188 GLN A CA 1
ATOM 1524 C C . GLN A 1 188 ? 9.957 -11.646 1.205 1.00 81.25 188 GLN A C 1
ATOM 1526 O O . GLN A 1 188 ? 10.815 -12.399 1.665 1.00 81.25 188 GLN A O 1
ATOM 1531 N N . LYS A 1 189 ? 9.081 -12.054 0.278 1.00 79.19 189 LYS A N 1
ATOM 1532 C CA . LYS A 1 189 ? 9.139 -13.373 -0.374 1.00 79.19 189 LYS A CA 1
ATOM 1533 C C . LYS A 1 189 ? 10.232 -13.407 -1.443 1.00 79.19 189 LYS A C 1
ATOM 1535 O O . LYS A 1 189 ? 10.635 -12.364 -1.947 1.00 79.19 189 LYS A O 1
ATOM 1540 N N . GLU A 1 190 ? 10.668 -14.600 -1.845 1.00 75.75 190 GLU A N 1
ATOM 1541 C CA . GLU A 1 190 ? 11.488 -14.757 -3.053 1.00 75.75 190 GLU A CA 1
ATOM 1542 C C . GLU A 1 190 ? 10.703 -14.312 -4.299 1.00 75.75 190 GLU A C 1
ATOM 1544 O O . GLU A 1 190 ? 9.539 -14.669 -4.478 1.00 75.75 190 GLU A O 1
ATOM 1549 N N . HIS A 1 191 ? 11.344 -13.530 -5.166 1.00 75.25 191 HIS A N 1
ATOM 1550 C CA . HIS A 1 191 ? 10.772 -13.015 -6.410 1.00 75.25 191 HIS A CA 1
ATOM 1551 C C . HIS A 1 191 ? 11.881 -12.815 -7.456 1.00 75.25 191 HIS A C 1
ATOM 1553 O O . HIS A 1 191 ? 13.055 -12.671 -7.118 1.00 75.25 191 HIS A O 1
ATOM 1559 N N . ALA A 1 192 ? 11.516 -12.809 -8.741 1.00 72.94 192 ALA A N 1
ATOM 1560 C CA . ALA A 1 192 ? 12.478 -12.774 -9.850 1.00 72.94 192 ALA A CA 1
ATOM 1561 C C . ALA A 1 192 ? 12.872 -11.358 -10.326 1.00 72.94 192 ALA A C 1
ATOM 1563 O O . ALA A 1 192 ? 13.817 -11.215 -11.102 1.00 72.94 192 ALA A O 1
ATOM 1564 N N . TRP A 1 193 ? 12.145 -10.322 -9.900 1.00 73.00 193 TRP A N 1
ATOM 1565 C CA . TRP A 1 193 ? 12.365 -8.928 -10.299 1.00 73.00 193 TRP A CA 1
ATOM 1566 C C . TRP A 1 193 ? 13.302 -8.191 -9.325 1.00 73.00 193 TRP A C 1
ATOM 1568 O O . TRP A 1 193 ? 13.650 -8.693 -8.256 1.00 73.00 193 TRP A O 1
ATOM 1578 N N . LYS A 1 194 ? 13.768 -6.994 -9.699 1.00 72.62 194 LYS A N 1
ATOM 1579 C CA . LYS A 1 194 ? 14.732 -6.231 -8.892 1.00 72.62 194 LYS A CA 1
ATOM 1580 C C . LYS A 1 194 ? 14.020 -5.481 -7.761 1.00 72.62 194 LYS A C 1
ATOM 1582 O O . LYS A 1 194 ? 13.500 -4.393 -7.986 1.00 72.62 194 LYS A O 1
ATOM 1587 N N . SER A 1 195 ? 14.078 -6.017 -6.547 1.00 67.94 195 SER A N 1
ATOM 1588 C CA . SER A 1 195 ? 13.518 -5.394 -5.342 1.00 67.94 195 SER A CA 1
ATOM 1589 C C . SER A 1 195 ? 14.585 -4.708 -4.463 1.00 67.94 195 SER A C 1
ATOM 1591 O O . SER A 1 195 ? 15.792 -4.802 -4.743 1.00 67.94 195 SER A O 1
ATOM 1593 N N . PRO A 1 196 ? 14.178 -3.986 -3.401 1.00 66.38 196 PRO A N 1
ATOM 1594 C CA . PRO A 1 196 ? 15.110 -3.351 -2.483 1.00 66.38 196 PRO A CA 1
ATOM 1595 C C . PRO A 1 196 ? 15.823 -4.400 -1.625 1.00 66.38 196 PRO A C 1
ATOM 1597 O O . PRO A 1 196 ? 15.193 -5.153 -0.882 1.00 66.38 196 PRO A O 1
ATOM 1600 N N . LYS A 1 197 ? 17.161 -4.400 -1.641 1.00 64.69 197 LYS A N 1
ATOM 1601 C CA . LYS A 1 197 ? 17.936 -5.186 -0.672 1.00 64.69 197 LYS A CA 1
ATOM 1602 C C . LYS A 1 197 ? 17.639 -4.673 0.732 1.00 64.69 197 LYS A C 1
ATOM 1604 O O . LYS A 1 197 ? 17.888 -3.503 1.019 1.00 64.69 197 LYS A O 1
ATOM 1609 N N . GLN A 1 198 ? 17.165 -5.548 1.613 1.00 58.94 198 GLN A N 1
ATOM 1610 C CA . GLN A 1 198 ? 17.035 -5.195 3.020 1.00 58.94 198 GLN A CA 1
ATOM 1611 C C . GLN A 1 198 ? 18.423 -4.909 3.602 1.00 58.94 198 GLN A C 1
ATOM 1613 O O . GLN A 1 198 ? 19.318 -5.755 3.560 1.00 58.94 198 GLN A O 1
ATOM 1618 N N . SER A 1 199 ? 18.599 -3.710 4.154 1.00 47.66 199 SER A N 1
ATOM 1619 C CA . SER A 1 199 ? 19.671 -3.438 5.106 1.00 47.66 199 SER A CA 1
ATOM 1620 C C . SER A 1 199 ? 19.400 -4.294 6.341 1.00 47.66 199 SER A C 1
ATOM 1622 O O . SER A 1 199 ? 18.477 -3.992 7.098 1.00 47.66 199 SER A O 1
ATOM 1624 N N . GLY A 1 200 ? 20.144 -5.393 6.480 1.00 38.12 200 GLY A N 1
ATOM 1625 C CA . GLY A 1 200 ? 19.967 -6.341 7.577 1.00 38.12 200 GLY A CA 1
ATOM 1626 C C . GLY A 1 200 ? 20.087 -5.673 8.947 1.00 38.12 200 GLY A C 1
ATOM 1627 O O . GLY A 1 200 ? 20.875 -4.739 9.116 1.00 38.12 200 GLY A O 1
ATOM 1628 N N . ALA A 1 201 ? 19.283 -6.166 9.889 1.00 33.91 201 ALA A N 1
ATOM 1629 C CA . ALA A 1 201 ? 19.429 -5.898 11.318 1.00 33.91 201 ALA A CA 1
ATOM 1630 C C . ALA A 1 201 ? 20.603 -6.697 11.912 1.00 33.91 201 ALA A C 1
ATOM 1632 O O . ALA A 1 201 ? 20.879 -7.799 11.383 1.00 33.91 201 ALA A O 1
#

Radius of gyration: 35.84 Å; chains: 1; bounding box: 81×60×104 Å

Sequence (201 aa):
MEKGYRLVHCQRLFGSRHGSQYFQVQPPDEDGPDVVPVDGAAAWAQVGEQMAKAWQDIERRAQTTIQEGERDEVNPWLERTQWLPYLVGMERPDLLACIEEPVAEPDARQEQQAEPVEAAIWAAMDGLARFSQASIIDRIGVFIRLEAIRTEMHQTRFQPLQPYMDKDAIVKHTRPWQQMLMFFARTQKEHAWKSPKQSGA

Secondary structure (DSSP, 8-state):
---S----EEE-S-SSSTT---EEEPPPPTTS-------HHHHHHHHHHHHHHHHHHHHHHHHHBPPTT--SS--HHHHHHTHHHHHTT-BHHHHHHHHSPP-SS--TTS-PPP-HHHHHHHHHHHHHHHHHHHHHHHTS-HHHHHHTT--STTPPP-S-------HHHHHHHHHHHHHHHHHHHHHHS--SS-PPPP---